Protein AF-A0A3A4JQB3-F1 (afdb_monomer_lite)

Sequence (247 aa):
MAIHGIVCAKDYMDEDVAYLLGMLYGNGELAEQGTTRRIVITLAIRQRNPIKDIADMDVAAMNERSLNVVRRRINELLDANVDVETESPTKARLTAVFTRKTMAWRNLLCLCSRGTSRGTFRLPKAFFAMDRIYHEEFVRGFADAAVTPNLGDRLPGGGPHRIAFPVVYRNKRFANQLHKLLVQLDVTDEDVGLLSGSGKVRGGTDREHRIRVYAERFVAIGFSFEHKQKMLEWMAQKNRELSADAT

Foldseek 3Di:
DQVVLQVLDPVLDDLLLLLLLLQQLQAWFFDDDPLKTKIKGKFFAAQADPDPVCGPDRSVVLVVVLVVVNQVSVCVSVVFHWDWADPDNGMIMTMTMDSHCDSSNVSSCSQQVNDGHNLRGDGDPSQVVDDLSSLLSSNQSNCRRHWAQDPVCADPPPHAGKTKRWGFPSPVVVLVVNQVSCVVLQQDPPVLRFPQPQDADPVHPTTTTIRIGTLLSCLVSAYSRPVRRVSSVVRNVVNVVVVVVVD

pLDDT: mean 84.28, std 14.94, range [38.66, 98.12]

Structure (mmCIF, N/CA/C/O backbone):
data_AF-A0A3A4JQB3-F1
#
_entry.id   AF-A0A3A4JQB3-F1
#
loop_
_atom_site.group_PDB
_atom_site.id
_atom_site.type_symbol
_atom_site.label_atom_id
_atom_site.label_alt_id
_atom_site.label_comp_id
_atom_site.label_asym_id
_atom_site.label_entity_id
_atom_site.label_seq_id
_atom_site.pdbx_PDB_ins_code
_atom_site.Cartn_x
_atom_site.Cartn_y
_atom_site.Cartn_z
_atom_site.occupancy
_atom_site.B_iso_or_equiv
_atom_site.auth_seq_id
_atom_site.auth_comp_id
_atom_site.auth_asym_id
_atom_site.auth_atom_id
_atom_site.pdbx_PDB_model_num
ATOM 1 N N . MET A 1 1 ? -12.081 -25.042 16.294 1.00 38.66 1 MET A N 1
ATOM 2 C CA . MET A 1 1 ? -12.183 -23.613 16.682 1.00 38.66 1 MET A CA 1
ATOM 3 C C . MET A 1 1 ? -11.754 -22.669 15.535 1.00 38.66 1 MET A C 1
ATOM 5 O O . MET A 1 1 ? -10.993 -21.740 15.755 1.00 38.66 1 MET A O 1
ATOM 9 N N . ALA A 1 2 ? -12.231 -22.899 14.299 1.00 40.09 2 ALA A N 1
ATOM 10 C CA . ALA A 1 2 ? -11.773 -22.200 13.078 1.00 40.09 2 ALA A CA 1
ATOM 11 C C . ALA A 1 2 ? -12.896 -21.469 12.308 1.00 40.09 2 ALA A C 1
ATOM 13 O O . ALA A 1 2 ? -12.640 -20.827 11.297 1.00 40.09 2 ALA A O 1
ATOM 14 N N . ILE A 1 3 ? -14.136 -21.549 12.798 1.00 40.59 3 ILE A N 1
ATOM 15 C CA . ILE A 1 3 ? -15.332 -21.112 12.063 1.00 40.59 3 ILE A CA 1
ATOM 16 C C . ILE A 1 3 ? -15.500 -19.580 12.128 1.00 40.59 3 ILE A C 1
ATOM 18 O O . ILE A 1 3 ? -15.909 -18.958 11.156 1.00 40.59 3 ILE A O 1
ATOM 22 N N . HIS A 1 4 ? -15.071 -18.938 13.222 1.00 43.06 4 HIS A N 1
ATOM 23 C CA . HIS A 1 4 ? -15.220 -17.485 13.411 1.00 43.06 4 HIS A CA 1
ATOM 24 C C . HIS A 1 4 ? -14.354 -16.619 12.476 1.00 43.06 4 HIS A C 1
ATOM 26 O O . HIS A 1 4 ? -14.699 -15.469 12.227 1.00 43.06 4 HIS A O 1
ATOM 32 N N . GLY A 1 5 ? -13.236 -17.142 11.958 1.00 46.16 5 GLY A N 1
ATOM 33 C CA . GLY A 1 5 ? -12.341 -16.379 11.075 1.00 46.16 5 GLY A CA 1
ATOM 34 C C . GLY A 1 5 ? -12.749 -16.388 9.599 1.00 46.16 5 GLY A C 1
ATOM 35 O O . GLY A 1 5 ? -12.267 -15.558 8.839 1.00 46.16 5 GLY A O 1
ATOM 36 N N . ILE A 1 6 ? -13.608 -17.328 9.193 1.00 49.25 6 ILE A N 1
ATOM 37 C CA . ILE A 1 6 ? -14.043 -17.493 7.798 1.00 49.25 6 ILE A CA 1
ATOM 38 C C . ILE A 1 6 ? -15.262 -16.605 7.515 1.00 49.25 6 ILE A C 1
ATOM 40 O O . ILE A 1 6 ? -15.281 -15.913 6.503 1.00 49.25 6 ILE A O 1
ATOM 44 N N . VAL A 1 7 ? -16.226 -16.559 8.443 1.00 48.09 7 VAL A N 1
ATOM 45 C CA . VAL A 1 7 ? -17.473 -15.786 8.281 1.00 48.09 7 VAL A CA 1
ATOM 46 C C . VAL A 1 7 ? -17.213 -14.274 8.306 1.00 48.09 7 VAL A C 1
ATOM 48 O O . VAL A 1 7 ? -17.738 -13.543 7.481 1.00 48.09 7 VAL A O 1
ATOM 51 N N . CYS A 1 8 ? -16.323 -13.793 9.182 1.00 53.22 8 CYS A N 1
ATOM 52 C CA . CYS A 1 8 ? -16.012 -12.360 9.278 1.00 53.22 8 CYS A CA 1
ATOM 53 C C . CYS A 1 8 ? -15.277 -11.812 8.044 1.00 53.22 8 CYS A C 1
ATOM 55 O O . CYS A 1 8 ? -15.359 -10.621 7.765 1.00 53.22 8 CYS A O 1
ATOM 57 N N . ALA A 1 9 ? -14.541 -12.664 7.327 1.00 58.44 9 ALA A N 1
ATOM 58 C CA . ALA A 1 9 ? -13.692 -12.216 6.238 1.00 58.44 9 ALA A CA 1
ATOM 59 C C . ALA A 1 9 ? -14.470 -12.064 4.925 1.00 58.44 9 ALA A C 1
ATOM 61 O O . ALA A 1 9 ? -14.216 -11.106 4.217 1.00 58.44 9 ALA A O 1
ATOM 62 N N . LYS A 1 10 ? -15.398 -12.972 4.591 1.00 62.81 10 LYS A N 1
ATOM 63 C CA . LYS A 1 10 ? -16.054 -12.963 3.271 1.00 62.81 10 LYS A CA 1
ATOM 64 C C . LYS A 1 10 ? -17.165 -11.913 3.151 1.00 62.81 10 LYS A C 1
ATOM 66 O O . LYS A 1 10 ? -17.226 -11.239 2.136 1.00 62.81 10 LYS A O 1
ATOM 71 N N . ASP A 1 11 ? -17.975 -11.730 4.194 1.00 69.50 11 ASP A N 1
ATOM 72 C CA . ASP A 1 11 ? -19.141 -10.828 4.144 1.00 69.50 11 ASP A CA 1
ATOM 73 C C . ASP A 1 11 ? -18.785 -9.349 4.378 1.00 69.50 11 ASP A C 1
ATOM 75 O O . ASP A 1 11 ? -19.586 -8.465 4.099 1.00 69.50 11 ASP A O 1
ATOM 79 N N . TYR A 1 12 ? -17.592 -9.073 4.916 1.00 79.81 12 TYR A N 1
ATOM 80 C CA . TYR A 1 12 ? -17.092 -7.715 5.164 1.00 79.81 12 TYR A CA 1
ATOM 81 C C . TYR A 1 12 ? -16.025 -7.284 4.145 1.00 79.81 12 TYR A C 1
ATOM 83 O O . TYR A 1 12 ? -15.471 -6.200 4.276 1.00 79.81 12 TYR A O 1
ATOM 91 N N . MET A 1 13 ? -15.660 -8.136 3.183 1.00 89.69 13 MET A N 1
ATOM 92 C CA . MET A 1 13 ? -14.640 -7.783 2.198 1.00 89.69 13 MET A CA 1
ATOM 93 C C . MET A 1 13 ? -15.282 -7.157 0.969 1.00 89.69 13 MET A C 1
ATOM 95 O O . MET A 1 13 ? -16.058 -7.798 0.267 1.00 89.69 13 MET A O 1
ATOM 99 N N . ASP A 1 14 ? -14.870 -5.934 0.683 1.00 92.69 14 ASP A N 1
ATOM 100 C CA . ASP A 1 14 ? -15.029 -5.280 -0.604 1.00 92.69 14 ASP A CA 1
ATOM 101 C C . ASP A 1 14 ? -13.668 -4.715 -1.057 1.00 92.69 14 ASP A C 1
ATOM 103 O O . ASP A 1 14 ? -12.636 -4.891 -0.394 1.00 92.69 14 ASP A O 1
ATOM 107 N N . GLU A 1 15 ? -13.654 -4.066 -2.215 1.00 94.88 15 GLU A N 1
ATOM 108 C CA . GLU A 1 15 ? -12.463 -3.444 -2.795 1.00 94.88 15 GLU A CA 1
ATOM 109 C C . GLU A 1 15 ? -11.842 -2.384 -1.869 1.00 94.88 15 GLU A C 1
ATOM 111 O O . GLU A 1 15 ? -10.618 -2.312 -1.729 1.00 94.88 15 GLU A O 1
ATOM 116 N N . ASP A 1 16 ? -12.667 -1.598 -1.177 1.00 94.69 16 ASP A N 1
ATOM 117 C CA . ASP A 1 16 ? -12.238 -0.501 -0.309 1.00 94.69 16 ASP A CA 1
ATOM 118 C C . ASP A 1 16 ? -11.657 -1.019 1.007 1.00 94.69 16 ASP A C 1
ATOM 120 O O . ASP A 1 16 ? -10.627 -0.522 1.478 1.00 94.69 16 ASP A O 1
ATOM 124 N N . VAL A 1 17 ? -12.257 -2.065 1.579 1.00 95.12 17 VAL A N 1
ATOM 125 C CA . VAL A 1 17 ? -11.736 -2.780 2.748 1.00 95.12 17 VAL A CA 1
ATOM 126 C C . VAL A 1 17 ? -10.406 -3.435 2.413 1.00 95.12 17 VAL A C 1
ATOM 128 O O . VAL A 1 17 ? -9.461 -3.319 3.200 1.00 95.12 17 VAL A O 1
ATOM 131 N N . ALA A 1 18 ? -10.300 -4.092 1.257 1.00 96.56 18 ALA A N 1
ATOM 132 C CA . ALA A 1 18 ? -9.056 -4.700 0.806 1.00 96.56 18 ALA A CA 1
ATOM 133 C C . ALA A 1 18 ? -7.951 -3.646 0.643 1.00 96.56 18 ALA A C 1
ATOM 135 O O . ALA A 1 18 ? -6.849 -3.822 1.172 1.00 9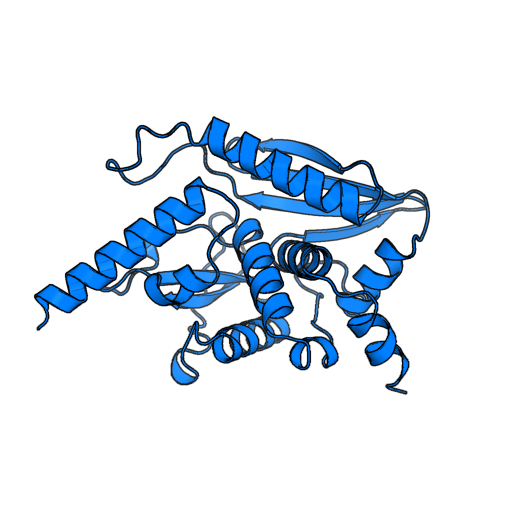6.56 18 ALA A O 1
ATOM 136 N N . TYR A 1 19 ? -8.265 -2.519 0.003 1.00 97.44 19 TYR A N 1
ATOM 137 C CA . TYR A 1 19 ? -7.348 -1.394 -0.163 1.00 97.44 19 TYR A CA 1
ATOM 138 C C . TYR A 1 19 ? -6.903 -0.789 1.177 1.00 97.44 19 TYR A C 1
ATOM 140 O O . TYR A 1 19 ? -5.703 -0.612 1.418 1.00 97.44 19 TYR A O 1
ATOM 148 N N . LEU A 1 20 ? -7.841 -0.534 2.099 1.00 96.12 20 LEU A N 1
ATOM 149 C CA . LEU A 1 20 ? -7.541 -0.052 3.451 1.00 96.12 20 LEU A CA 1
ATOM 150 C C . LEU A 1 20 ? -6.660 -1.038 4.224 1.00 96.12 20 LEU A C 1
ATOM 152 O O . LEU A 1 20 ? -5.703 -0.631 4.892 1.00 96.12 20 LEU A O 1
ATOM 156 N N . LEU A 1 21 ? -6.944 -2.336 4.115 1.00 96.38 21 LEU A N 1
ATOM 157 C CA . LEU A 1 21 ? -6.130 -3.381 4.721 1.00 96.38 21 LEU A CA 1
ATOM 158 C C . LEU A 1 21 ? -4.713 -3.371 4.131 1.00 96.38 21 LEU A C 1
ATOM 160 O O . LEU A 1 21 ? -3.740 -3.447 4.879 1.00 96.38 21 LEU A O 1
ATOM 164 N N . GLY A 1 22 ? -4.575 -3.184 2.820 1.00 97.25 22 GLY A N 1
ATOM 165 C CA . GLY A 1 22 ? -3.289 -2.980 2.158 1.00 97.25 22 GLY A CA 1
ATOM 166 C C . GLY A 1 22 ? -2.498 -1.827 2.775 1.00 97.25 22 GLY A C 1
ATOM 167 O O . GLY A 1 22 ? -1.359 -2.009 3.219 1.00 97.25 22 GLY A O 1
ATOM 168 N N . MET A 1 23 ? -3.127 -0.653 2.883 1.00 96.50 23 MET A N 1
ATOM 169 C CA . MET A 1 23 ? -2.502 0.538 3.468 1.00 96.50 23 MET A CA 1
ATOM 170 C C . MET A 1 23 ? -2.058 0.317 4.919 1.00 96.50 23 MET A C 1
ATOM 172 O O . MET A 1 23 ? -0.949 0.713 5.301 1.00 96.50 23 MET A O 1
ATOM 176 N N . LEU A 1 24 ? -2.887 -0.371 5.713 1.00 95.88 24 LEU A N 1
ATOM 177 C CA . LEU A 1 24 ? -2.558 -0.757 7.083 1.00 95.88 24 LEU A CA 1
ATOM 178 C C . LEU A 1 24 ? -1.291 -1.616 7.138 1.00 95.88 24 LEU A C 1
ATOM 180 O O . LEU A 1 24 ? -0.364 -1.320 7.894 1.00 95.88 24 LEU A O 1
ATOM 184 N N . TYR A 1 25 ? -1.212 -2.654 6.309 1.00 96.00 25 TYR A N 1
ATOM 185 C CA . TYR A 1 25 ? -0.046 -3.534 6.273 1.00 96.00 25 TYR A CA 1
ATOM 186 C C . TYR A 1 25 ? 1.215 -2.821 5.769 1.00 96.00 25 TYR A C 1
ATOM 188 O O . TYR A 1 25 ? 2.317 -3.158 6.209 1.00 96.00 25 TYR A O 1
ATOM 196 N N . GLY A 1 26 ? 1.059 -1.814 4.906 1.00 93.75 26 GLY A N 1
ATOM 197 C CA . GLY A 1 26 ? 2.155 -1.024 4.355 1.00 93.75 26 GLY A CA 1
ATOM 198 C C . GLY A 1 26 ? 2.806 -0.078 5.363 1.00 93.75 26 GLY A C 1
ATOM 199 O O . GLY A 1 26 ? 3.992 -0.219 5.680 1.00 93.75 26 GLY A O 1
ATOM 200 N N . ASN A 1 27 ? 2.042 0.883 5.892 1.00 93.31 27 ASN A N 1
ATOM 201 C CA . ASN A 1 27 ? 2.530 1.898 6.842 1.00 93.31 27 ASN A CA 1
ATOM 202 C C . ASN A 1 27 ? 1.510 2.254 7.947 1.00 93.31 27 ASN A C 1
ATOM 204 O O . ASN A 1 27 ? 1.543 3.361 8.482 1.00 93.31 27 ASN A O 1
ATOM 208 N N . GLY A 1 28 ? 0.617 1.330 8.312 1.00 94.12 28 GLY A N 1
ATOM 209 C CA . GLY A 1 28 ? -0.432 1.597 9.294 1.00 94.12 28 GLY A CA 1
ATOM 210 C C . GLY A 1 28 ? -0.209 1.083 10.717 1.00 94.12 28 GLY A C 1
ATOM 211 O O . GLY A 1 28 ? 0.622 0.211 10.995 1.00 94.12 28 GLY A O 1
ATOM 212 N N . GLU A 1 29 ? -1.021 1.626 11.617 1.00 95.56 29 GLU A N 1
ATOM 213 C CA . GLU A 1 29 ? -1.109 1.294 13.033 1.00 95.56 29 GLU A CA 1
ATOM 214 C C . GLU A 1 29 ? -2.570 1.367 13.508 1.00 95.56 29 GLU A C 1
ATOM 216 O O . GLU A 1 29 ? -3.333 2.254 13.123 1.00 95.56 29 GLU A O 1
ATOM 221 N N . LEU A 1 30 ? -2.948 0.420 14.364 1.00 94.69 30 LEU A N 1
ATOM 222 C CA . LEU A 1 30 ? -4.202 0.405 15.108 1.00 94.69 30 LEU A CA 1
ATOM 223 C C . LEU A 1 30 ? -3.875 0.717 16.572 1.00 94.69 30 LEU A C 1
ATOM 225 O O . LEU A 1 30 ? -3.446 -0.163 17.320 1.00 94.69 30 LEU A O 1
ATOM 229 N N . ALA A 1 31 ? -4.071 1.969 16.976 1.00 93.31 31 ALA A N 1
ATOM 230 C CA . ALA A 1 31 ? -3.772 2.436 18.323 1.00 93.31 31 ALA A CA 1
ATOM 231 C C . ALA A 1 31 ? -5.040 2.470 19.188 1.00 93.31 31 ALA A C 1
ATOM 233 O O . ALA A 1 31 ? -6.069 3.013 18.784 1.00 93.31 31 ALA A O 1
ATOM 234 N N . GLU A 1 32 ? -4.962 1.935 20.405 1.00 90.31 32 GLU A N 1
ATOM 235 C CA . GLU A 1 32 ? -6.024 2.023 21.413 1.00 90.31 32 GLU A CA 1
ATOM 236 C C . GLU A 1 32 ? -5.460 2.705 22.663 1.00 90.31 32 GLU A C 1
ATOM 238 O O . GLU A 1 32 ? -4.499 2.228 23.264 1.00 90.31 32 GLU A O 1
ATOM 243 N N . GLN A 1 33 ? -6.035 3.850 23.032 1.00 86.81 33 GLN A N 1
ATOM 244 C CA . GLN A 1 33 ? -5.651 4.637 24.203 1.00 86.81 33 GLN A CA 1
ATOM 245 C C . GLN A 1 33 ? -6.911 5.021 24.981 1.00 86.81 33 GLN A C 1
ATOM 247 O O . GLN A 1 33 ? -7.687 5.878 24.555 1.00 86.81 33 GLN A O 1
ATOM 252 N N . GLY A 1 34 ? -7.127 4.369 26.125 1.00 86.19 34 GLY A N 1
ATOM 253 C CA . GLY A 1 34 ? -8.334 4.556 26.929 1.00 86.19 34 GLY A CA 1
ATOM 254 C C . GLY A 1 34 ? -9.600 4.224 26.133 1.00 86.19 34 GLY A C 1
ATOM 255 O O . GLY A 1 34 ? -9.782 3.102 25.657 1.00 86.19 34 GLY A O 1
ATOM 256 N N . THR A 1 35 ? -10.490 5.202 25.982 1.00 85.56 35 THR A N 1
ATOM 257 C CA . THR A 1 35 ? -11.727 5.063 25.198 1.00 85.56 35 THR A CA 1
ATOM 258 C C . THR A 1 35 ? -11.544 5.377 23.714 1.00 85.56 35 THR A C 1
ATOM 260 O O . THR A 1 35 ? -12.418 5.021 22.921 1.00 85.56 35 THR A O 1
ATOM 263 N N . THR A 1 36 ? -10.412 5.964 23.324 1.00 89.06 36 THR A N 1
ATOM 264 C CA . THR A 1 36 ? -10.139 6.415 21.959 1.00 89.06 36 THR A CA 1
ATOM 265 C C . THR A 1 36 ? -9.385 5.353 21.173 1.00 89.06 36 THR A C 1
ATOM 267 O O . THR A 1 36 ? -8.390 4.788 21.633 1.00 89.06 36 THR A O 1
ATOM 270 N N . ARG A 1 37 ? -9.847 5.097 19.952 1.00 92.38 37 ARG A N 1
ATOM 271 C CA . ARG A 1 37 ? -9.214 4.188 18.993 1.00 92.38 37 ARG A CA 1
ATOM 272 C C . ARG A 1 37 ? -8.856 4.968 17.747 1.00 92.38 37 ARG A C 1
ATOM 274 O O . ARG A 1 37 ? -9.641 5.803 17.307 1.00 92.38 37 ARG A O 1
ATOM 281 N N . ARG A 1 38 ? -7.669 4.725 17.205 1.00 93.94 38 ARG A N 1
ATOM 282 C CA . ARG A 1 38 ? -7.168 5.430 16.027 1.00 93.94 38 ARG A CA 1
ATOM 283 C C . ARG A 1 38 ? -6.637 4.439 15.011 1.00 93.94 38 ARG A C 1
ATOM 285 O O . ARG A 1 38 ? -5.861 3.550 15.358 1.00 93.94 38 ARG A O 1
ATOM 292 N N . ILE A 1 39 ? -7.047 4.626 13.766 1.00 95.06 39 ILE A N 1
ATOM 293 C CA . ILE A 1 39 ? -6.364 4.060 12.610 1.00 95.06 39 ILE A CA 1
ATOM 294 C C . ILE A 1 39 ? -5.422 5.145 12.122 1.00 95.06 39 ILE A C 1
ATOM 296 O O . ILE A 1 39 ? -5.880 6.232 11.783 1.00 95.06 39 ILE A O 1
ATOM 300 N N . VAL A 1 40 ? -4.126 4.863 12.116 1.00 95.38 40 VAL A N 1
ATOM 301 C CA . VAL A 1 40 ? -3.099 5.799 11.656 1.00 95.38 40 VAL A CA 1
ATOM 302 C C . VAL A 1 40 ? -2.400 5.174 10.464 1.00 95.38 40 VAL A C 1
ATOM 304 O O . VAL A 1 40 ? -1.917 4.053 10.571 1.00 95.38 40 VAL A O 1
ATOM 307 N N . ILE A 1 41 ? -2.344 5.871 9.333 1.00 95.38 41 ILE A N 1
ATOM 308 C CA . ILE A 1 41 ? -1.646 5.425 8.122 1.00 95.38 41 ILE A CA 1
ATOM 309 C C . ILE A 1 41 ? -0.670 6.520 7.713 1.00 95.38 41 ILE A C 1
ATOM 311 O O . ILE A 1 41 ? -1.076 7.634 7.388 1.00 95.38 41 ILE A O 1
ATOM 315 N N . THR A 1 42 ? 0.622 6.205 7.706 1.00 93.19 42 THR A N 1
ATOM 316 C CA . THR A 1 42 ? 1.654 7.140 7.246 1.00 93.19 42 THR A CA 1
ATOM 317 C C . THR A 1 42 ? 1.977 6.880 5.779 1.00 93.19 42 THR A C 1
ATOM 319 O O . THR A 1 42 ? 2.425 5.803 5.409 1.00 93.19 42 THR A O 1
ATOM 322 N N . LEU A 1 43 ? 1.807 7.870 4.917 1.00 90.12 43 LEU A N 1
ATOM 323 C CA . LEU A 1 43 ? 2.131 7.766 3.501 1.00 90.12 43 LEU A CA 1
ATOM 324 C C . LEU A 1 43 ? 3.443 8.482 3.201 1.00 90.12 43 LEU A C 1
ATOM 326 O O . LEU A 1 43 ? 3.663 9.620 3.620 1.00 90.12 43 LEU A O 1
ATOM 330 N N . ALA A 1 44 ? 4.305 7.822 2.430 1.00 82.12 44 ALA A N 1
ATOM 331 C CA . ALA A 1 44 ? 5.459 8.472 1.828 1.00 82.12 44 ALA A CA 1
ATOM 332 C C . ALA A 1 44 ? 5.000 9.278 0.606 1.00 82.12 44 ALA A C 1
ATOM 334 O O . ALA A 1 44 ? 4.586 8.701 -0.404 1.00 82.12 44 ALA A O 1
ATOM 335 N N . ILE A 1 45 ? 5.102 10.601 0.705 1.00 79.81 45 ILE A N 1
ATOM 336 C CA . ILE A 1 45 ? 4.844 11.541 -0.389 1.00 79.81 45 ILE A CA 1
ATOM 337 C C . ILE A 1 45 ? 6.169 12.142 -0.860 1.00 79.81 45 ILE A C 1
ATOM 339 O O . ILE A 1 45 ? 7.154 12.187 -0.124 1.00 79.81 45 ILE A O 1
ATOM 343 N N . ARG A 1 46 ? 6.242 12.582 -2.112 1.00 71.75 46 ARG A N 1
ATOM 344 C CA . ARG A 1 46 ? 7.418 13.288 -2.641 1.00 71.75 46 ARG A CA 1
ATOM 345 C C . ARG A 1 46 ? 6.982 14.607 -3.240 1.00 71.75 46 ARG A C 1
ATOM 347 O O . ARG A 1 46 ? 6.020 14.629 -3.984 1.00 71.75 46 ARG A O 1
ATOM 354 N N . GLN A 1 47 ? 7.729 15.676 -2.985 1.00 62.41 47 GLN A N 1
ATOM 355 C CA . GLN A 1 47 ? 7.449 16.988 -3.587 1.00 62.41 47 GLN A CA 1
ATOM 356 C C . GLN A 1 47 ? 8.108 17.176 -4.958 1.00 62.41 47 GLN A C 1
ATOM 358 O O . GLN A 1 47 ? 7.869 18.179 -5.616 1.00 62.41 47 GLN A O 1
ATOM 363 N N . ARG A 1 48 ? 9.001 16.265 -5.373 1.00 61.56 48 ARG A N 1
ATOM 364 C CA . ARG A 1 48 ? 9.762 16.388 -6.624 1.00 61.56 48 ARG A CA 1
ATOM 365 C C . ARG A 1 48 ? 9.965 15.039 -7.293 1.00 61.56 48 ARG A C 1
ATOM 367 O O . ARG A 1 48 ? 10.211 14.035 -6.614 1.00 61.56 48 ARG A O 1
ATOM 374 N N . ASN A 1 49 ? 9.926 15.051 -8.622 1.00 67.31 49 ASN A N 1
ATOM 375 C CA . ASN A 1 49 ? 10.255 13.896 -9.440 1.00 67.31 49 ASN A CA 1
ATOM 376 C C . ASN A 1 49 ? 11.769 13.815 -9.696 1.00 67.31 49 ASN A C 1
ATOM 378 O O . ASN A 1 49 ? 12.398 14.825 -10.002 1.00 67.31 49 ASN A O 1
ATOM 382 N N . PRO A 1 50 ? 12.377 12.620 -9.576 1.00 66.25 50 PRO A N 1
ATOM 383 C CA . PRO A 1 50 ? 13.798 12.423 -9.859 1.00 66.25 50 PRO A CA 1
ATOM 384 C C . PRO A 1 50 ? 14.129 12.359 -11.358 1.00 66.25 50 PRO A C 1
ATOM 386 O O . PRO A 1 50 ? 15.304 12.351 -11.712 1.00 66.25 50 PRO A O 1
ATOM 389 N N . ILE A 1 51 ? 13.125 12.271 -12.232 1.00 70.00 51 ILE A N 1
ATOM 390 C CA . ILE A 1 51 ? 13.299 12.134 -13.681 1.00 70.00 51 ILE A CA 1
ATOM 391 C C . ILE A 1 51 ? 12.929 13.458 -14.346 1.00 70.00 51 ILE A C 1
ATOM 393 O O . ILE A 1 51 ? 11.855 13.993 -14.078 1.00 70.00 51 ILE A O 1
ATOM 397 N N . LYS A 1 52 ? 13.809 13.954 -15.222 1.00 65.69 52 LYS A N 1
ATOM 398 C CA . LYS A 1 52 ? 13.631 15.223 -15.945 1.00 65.69 52 LYS A CA 1
ATOM 399 C C . LYS A 1 52 ? 12.419 15.207 -16.880 1.00 65.69 52 LYS A C 1
ATOM 401 O O . LYS A 1 52 ? 11.656 16.159 -16.865 1.00 65.69 52 LYS A O 1
ATOM 406 N N . ASP A 1 53 ? 12.179 14.097 -17.573 1.00 63.81 53 ASP A N 1
ATOM 407 C CA . ASP A 1 53 ? 11.055 13.925 -18.513 1.00 63.81 53 ASP A CA 1
ATOM 408 C C . ASP A 1 53 ? 9.668 14.029 -17.851 1.00 63.81 53 ASP A C 1
ATOM 410 O O . ASP A 1 53 ? 8.656 14.197 -18.522 1.00 63.81 53 ASP A O 1
ATOM 414 N N . ILE A 1 54 ? 9.615 13.921 -16.521 1.00 65.81 54 ILE A N 1
ATOM 415 C CA . ILE A 1 54 ? 8.404 14.056 -15.705 1.00 65.81 54 ILE A CA 1
ATOM 416 C C . ILE A 1 54 ? 8.559 15.139 -14.620 1.00 65.81 54 ILE A C 1
ATOM 418 O O . ILE A 1 54 ? 7.778 15.179 -13.664 1.00 65.81 54 ILE A O 1
ATOM 422 N N . ALA A 1 55 ? 9.583 15.993 -14.728 1.00 60.03 55 ALA A N 1
ATOM 423 C CA . ALA A 1 55 ? 9.929 16.997 -13.721 1.00 60.03 55 ALA A CA 1
ATOM 424 C C . ALA A 1 55 ? 9.014 18.227 -13.744 1.00 60.03 55 ALA A C 1
ATOM 426 O O . ALA A 1 55 ? 8.851 18.850 -12.698 1.00 60.03 55 ALA A O 1
ATOM 427 N N . ASP A 1 56 ? 8.375 18.520 -14.879 1.00 60.50 56 ASP A N 1
ATOM 428 C CA . ASP A 1 56 ? 7.451 19.655 -15.033 1.00 60.50 56 ASP A CA 1
ATOM 429 C C . ASP A 1 56 ? 6.076 19.410 -14.387 1.00 60.50 56 ASP A C 1
ATOM 431 O O . ASP A 1 56 ? 5.190 20.262 -14.422 1.00 60.50 56 ASP A O 1
ATOM 435 N N . MET A 1 57 ? 5.870 18.236 -13.785 1.00 68.81 57 MET A N 1
ATOM 436 C CA . MET A 1 57 ? 4.638 17.933 -13.071 1.00 68.81 57 MET A CA 1
ATOM 437 C C . MET A 1 57 ? 4.650 18.529 -11.668 1.00 68.81 57 MET A C 1
ATOM 439 O O . MET A 1 57 ? 5.573 18.295 -10.886 1.00 68.81 57 MET A O 1
ATOM 443 N N . ASP A 1 58 ? 3.562 19.213 -11.320 1.00 79.19 58 ASP A N 1
ATOM 444 C CA . ASP A 1 58 ? 3.293 19.639 -9.951 1.00 79.19 58 ASP A CA 1
ATOM 445 C C . ASP A 1 58 ? 2.959 18.419 -9.076 1.00 79.19 58 ASP A C 1
ATOM 447 O O . ASP A 1 58 ? 1.804 18.030 -8.873 1.00 79.19 58 ASP A O 1
ATOM 451 N N . VAL A 1 59 ? 4.013 17.767 -8.581 1.00 80.19 59 VAL A N 1
ATOM 452 C CA . VAL A 1 59 ? 3.905 16.574 -7.735 1.00 80.19 59 VAL A CA 1
ATOM 453 C C . VAL A 1 59 ? 3.169 16.896 -6.430 1.00 80.19 59 VAL A C 1
ATOM 455 O O . VAL A 1 59 ? 2.487 16.025 -5.890 1.00 80.19 59 VAL A O 1
ATOM 458 N N . ALA A 1 60 ? 3.263 18.134 -5.933 1.00 80.25 60 ALA A N 1
ATOM 459 C CA . ALA A 1 60 ? 2.571 18.560 -4.723 1.00 80.25 60 ALA A CA 1
ATOM 460 C C . ALA A 1 60 ? 1.052 18.548 -4.938 1.00 80.25 60 ALA A C 1
ATOM 462 O O . ALA A 1 60 ? 0.342 17.863 -4.197 1.00 80.25 60 ALA A O 1
ATOM 463 N N . ALA A 1 61 ? 0.572 19.185 -6.010 1.00 83.06 61 ALA A N 1
ATOM 464 C CA . ALA A 1 61 ? -0.842 19.166 -6.377 1.00 83.06 61 ALA A CA 1
ATOM 465 C C . ALA A 1 61 ? -1.348 17.741 -6.677 1.00 83.06 61 ALA A C 1
ATOM 467 O O . ALA A 1 61 ? -2.441 17.356 -6.257 1.00 83.06 61 ALA A O 1
ATOM 468 N N . MET A 1 62 ? -0.550 16.905 -7.354 1.00 85.31 62 MET A N 1
ATOM 469 C CA . MET A 1 62 ? -0.907 15.498 -7.602 1.00 85.31 62 MET A CA 1
ATOM 470 C C . MET A 1 62 ? -1.046 14.691 -6.309 1.00 85.31 62 MET A C 1
ATOM 472 O O . MET A 1 62 ? -1.971 13.881 -6.183 1.00 85.31 62 MET A O 1
ATOM 476 N N . ASN A 1 63 ? -0.151 14.909 -5.343 1.00 85.62 63 ASN A N 1
ATOM 477 C CA . ASN A 1 63 ? -0.242 14.279 -4.029 1.00 85.62 63 ASN A CA 1
ATOM 478 C C . ASN A 1 63 ? -1.491 14.725 -3.288 1.00 85.62 63 ASN A C 1
ATOM 480 O O . ASN A 1 63 ? -2.190 13.874 -2.757 1.00 85.62 63 ASN A O 1
ATOM 484 N N . GLU A 1 64 ? -1.788 16.022 -3.270 1.00 86.62 64 GLU A N 1
ATOM 485 C CA . GLU A 1 64 ? -2.971 16.550 -2.594 1.00 86.62 64 GLU A CA 1
ATOM 486 C C . GLU A 1 64 ? -4.262 15.965 -3.182 1.00 86.62 64 GLU A C 1
ATOM 488 O O . GLU A 1 64 ? -5.113 15.467 -2.442 1.00 86.62 64 GLU A O 1
ATOM 493 N N . ARG A 1 65 ? -4.382 15.920 -4.516 1.00 88.69 65 ARG A N 1
ATOM 494 C CA . ARG A 1 65 ? -5.519 15.273 -5.191 1.00 88.69 65 ARG A CA 1
ATOM 495 C C . ARG A 1 65 ? -5.628 13.790 -4.828 1.00 88.69 65 ARG A C 1
ATOM 497 O O . ARG A 1 65 ? -6.708 13.339 -4.456 1.00 88.69 65 ARG A O 1
ATOM 504 N N . SER A 1 66 ? -4.517 13.052 -4.880 1.00 90.75 66 SER A N 1
ATOM 505 C CA . SER A 1 66 ? -4.490 11.617 -4.548 1.00 90.75 66 SER A CA 1
ATOM 506 C C . SER A 1 66 ? -4.852 11.367 -3.076 1.00 90.75 66 SER A C 1
ATOM 508 O O . SER A 1 66 ? -5.653 10.485 -2.773 1.00 90.75 66 SER A O 1
ATOM 510 N N . LEU A 1 67 ? -4.329 12.186 -2.157 1.00 90.50 67 LEU A N 1
ATOM 511 C CA . LEU A 1 67 ? -4.642 12.131 -0.727 1.00 90.50 67 LEU A CA 1
ATOM 512 C C . LEU A 1 67 ? -6.120 12.404 -0.465 1.00 90.50 67 LEU A C 1
ATOM 514 O O . LEU A 1 67 ? -6.725 11.704 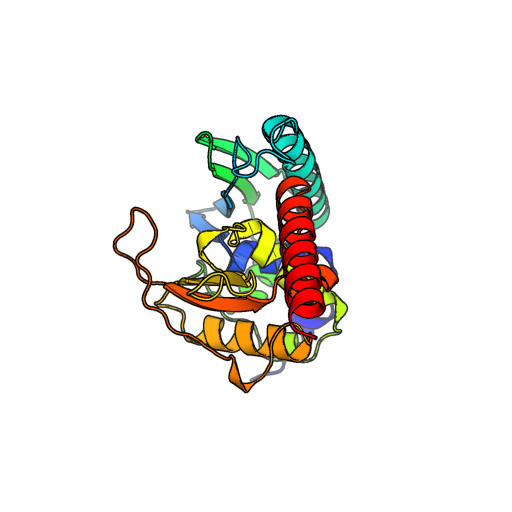0.340 1.00 90.50 67 LEU A O 1
ATOM 518 N N . ASN A 1 68 ? -6.717 13.375 -1.156 1.00 91.50 68 ASN A N 1
ATOM 519 C CA . ASN A 1 68 ? -8.139 13.676 -1.025 1.00 91.50 68 ASN A CA 1
ATOM 520 C C . ASN A 1 68 ? -9.028 12.521 -1.507 1.00 91.50 68 ASN A C 1
ATOM 522 O O . ASN A 1 68 ? -10.031 12.225 -0.856 1.00 91.50 68 ASN A O 1
ATOM 526 N N . VAL A 1 69 ? -8.648 11.841 -2.595 1.00 91.69 69 VAL A N 1
ATOM 527 C CA . VAL A 1 69 ? -9.353 10.642 -3.079 1.00 91.69 69 VAL A CA 1
ATOM 528 C C . VAL A 1 69 ? -9.269 9.512 -2.052 1.00 91.69 69 VAL A C 1
ATOM 530 O O . VAL A 1 69 ? -10.301 8.961 -1.676 1.00 91.69 69 VAL A O 1
ATOM 533 N N . VAL A 1 70 ? -8.071 9.217 -1.536 1.00 92.50 70 VAL A N 1
ATOM 534 C CA . VAL A 1 70 ? -7.876 8.189 -0.498 1.00 92.50 70 VAL A CA 1
ATOM 535 C C . VAL A 1 70 ? -8.631 8.545 0.781 1.00 92.50 70 VAL A C 1
ATOM 537 O O . VAL A 1 70 ? -9.314 7.695 1.347 1.00 92.50 70 VAL A O 1
ATOM 540 N N . ARG A 1 71 ? -8.571 9.807 1.222 1.00 92.75 71 ARG A N 1
ATOM 541 C CA . ARG A 1 71 ? -9.312 10.295 2.390 1.00 92.75 71 ARG A CA 1
ATOM 542 C C . ARG A 1 71 ? -10.808 10.056 2.226 1.00 92.75 71 ARG A C 1
ATOM 544 O O . ARG A 1 71 ? -11.424 9.553 3.157 1.00 92.75 71 ARG A O 1
ATOM 551 N N . ARG A 1 72 ? -11.381 10.402 1.068 1.00 91.44 72 ARG A N 1
ATOM 552 C CA . ARG A 1 72 ? -12.809 10.203 0.787 1.00 91.44 72 ARG A CA 1
ATOM 553 C C . ARG A 1 72 ? -13.178 8.720 0.825 1.00 91.44 72 ARG A C 1
ATOM 555 O O . ARG A 1 72 ? -14.084 8.368 1.566 1.00 91.44 72 ARG A O 1
ATOM 562 N N . ARG A 1 73 ? -12.407 7.869 0.139 1.00 92.38 73 ARG A N 1
ATOM 563 C CA . ARG A 1 73 ? -12.590 6.407 0.122 1.00 92.38 73 ARG A CA 1
ATOM 564 C C . ARG A 1 73 ? -12.608 5.813 1.538 1.00 92.38 73 ARG A C 1
ATOM 566 O O . ARG A 1 73 ? -13.493 5.047 1.888 1.00 92.38 73 ARG A O 1
ATOM 573 N N . ILE A 1 74 ? -11.653 6.207 2.386 1.00 91.69 74 ILE A N 1
ATOM 574 C CA . ILE A 1 74 ? -11.574 5.726 3.777 1.00 91.69 74 ILE A CA 1
ATOM 575 C C . ILE A 1 74 ? -12.708 6.300 4.640 1.00 91.69 74 ILE A C 1
ATOM 577 O O . ILE A 1 74 ? -13.227 5.596 5.503 1.00 91.69 74 ILE A O 1
ATOM 581 N N . ASN A 1 75 ? -13.075 7.568 4.442 1.00 90.75 75 ASN A N 1
ATOM 582 C CA . ASN A 1 75 ? -14.143 8.223 5.197 1.00 90.75 75 ASN A CA 1
ATOM 583 C C . ASN A 1 75 ? -15.496 7.551 4.919 1.00 90.75 75 ASN A C 1
ATOM 585 O O . ASN A 1 75 ? -16.163 7.141 5.864 1.00 90.75 75 ASN A O 1
ATOM 589 N N . GLU A 1 76 ? -15.828 7.342 3.642 1.00 89.56 76 GLU A N 1
ATOM 590 C CA . GLU A 1 76 ? -17.043 6.643 3.203 1.00 89.56 76 GLU A CA 1
ATOM 591 C C . GLU A 1 76 ? -17.098 5.211 3.752 1.00 89.56 76 GLU A C 1
ATOM 593 O O . GLU A 1 76 ? -18.128 4.789 4.271 1.00 89.56 76 GLU A O 1
ATOM 598 N N . LEU A 1 77 ? -15.972 4.488 3.729 1.00 90.69 77 LEU A N 1
ATOM 599 C CA . LEU A 1 77 ? -15.899 3.120 4.242 1.00 90.69 77 LEU A CA 1
ATOM 600 C C . LEU A 1 77 ? -16.082 3.023 5.767 1.00 90.69 77 LEU A C 1
ATOM 602 O O . LEU A 1 77 ? -16.669 2.068 6.278 1.00 90.69 77 LEU A O 1
ATOM 606 N N . LEU A 1 78 ? -15.498 3.958 6.519 1.00 88.56 78 LEU A N 1
ATOM 607 C CA . LEU A 1 78 ? -15.458 3.890 7.982 1.00 88.56 78 LEU A CA 1
ATOM 608 C C . LEU A 1 78 ? -16.604 4.644 8.661 1.00 88.56 78 LEU A C 1
ATOM 610 O O . LEU A 1 78 ? -16.747 4.499 9.879 1.00 88.56 78 LEU A O 1
ATOM 614 N N . ASP A 1 79 ? -17.362 5.439 7.899 1.00 85.50 79 ASP A N 1
ATOM 615 C CA . ASP A 1 79 ? -18.325 6.430 8.395 1.00 85.50 79 ASP A CA 1
ATOM 616 C C . ASP A 1 79 ? -17.713 7.262 9.539 1.00 85.50 79 ASP A C 1
ATOM 618 O O . ASP A 1 79 ? -18.244 7.392 10.645 1.00 85.50 79 ASP A O 1
ATOM 622 N N . ALA A 1 80 ? -16.480 7.722 9.309 1.00 83.81 80 ALA A N 1
ATOM 623 C CA . ALA A 1 80 ? -15.648 8.367 10.315 1.00 83.81 80 ALA A CA 1
ATOM 624 C C . ALA A 1 80 ? -14.889 9.547 9.717 1.00 83.81 80 ALA A C 1
ATOM 626 O O . ALA A 1 80 ? -14.415 9.493 8.582 1.00 83.81 80 ALA A O 1
ATOM 627 N N . ASN A 1 81 ? -14.691 10.596 10.521 1.00 85.12 81 ASN A N 1
ATOM 628 C CA . ASN A 1 81 ? -13.835 11.698 10.109 1.00 85.12 81 ASN A CA 1
ATOM 629 C C . ASN A 1 81 ? -12.381 11.214 9.986 1.00 85.12 81 ASN A C 1
ATOM 631 O O . ASN A 1 81 ? -11.813 10.668 10.938 1.00 85.12 81 ASN A O 1
ATOM 635 N N . VAL A 1 82 ? -11.806 11.417 8.801 1.00 90.81 82 VAL A N 1
ATOM 636 C CA . VAL A 1 82 ? -10.414 11.094 8.485 1.00 90.81 82 VAL A CA 1
ATOM 637 C C . VAL A 1 82 ? -9.653 12.400 8.333 1.00 90.81 82 VAL A C 1
ATOM 639 O O . VAL A 1 82 ? -9.816 13.114 7.340 1.00 90.81 82 VAL A O 1
ATOM 642 N N . ASP A 1 83 ? -8.797 12.686 9.303 1.00 92.12 83 ASP A N 1
ATOM 643 C CA . ASP A 1 83 ? -7.918 13.845 9.270 1.00 92.12 83 ASP A CA 1
ATOM 644 C C . ASP A 1 83 ? -6.660 13.527 8.459 1.00 92.12 83 ASP A C 1
ATOM 646 O O . ASP A 1 83 ? -6.137 12.408 8.506 1.00 92.12 83 ASP A O 1
ATOM 650 N N . VAL A 1 84 ? -6.177 14.512 7.699 1.00 90.81 84 VAL A N 1
ATOM 651 C CA . VAL A 1 84 ? -4.942 14.416 6.913 1.00 90.81 84 VAL A CA 1
ATOM 652 C C . VAL A 1 84 ? -3.976 15.480 7.406 1.00 90.81 84 VAL A C 1
ATOM 654 O O . VAL A 1 84 ? -4.246 16.672 7.294 1.00 90.81 84 VAL A O 1
ATOM 657 N N . GLU A 1 85 ? -2.837 15.042 7.927 1.00 88.94 85 GLU A N 1
ATOM 658 C CA . GLU A 1 85 ? -1.784 15.908 8.449 1.00 88.94 85 GLU A CA 1
ATOM 659 C C . GLU A 1 85 ? -0.503 15.722 7.637 1.00 88.94 85 GLU A C 1
ATOM 661 O O . GLU A 1 85 ? 0.026 14.614 7.512 1.00 88.94 85 GLU A O 1
ATOM 666 N N . THR A 1 86 ? 0.045 16.809 7.100 1.00 83.94 86 THR A N 1
ATOM 667 C CA . THR A 1 86 ? 1.359 16.781 6.448 1.00 83.94 86 THR A CA 1
ATOM 668 C C . THR A 1 86 ? 2.445 16.931 7.512 1.00 83.94 86 THR A C 1
ATOM 670 O O . THR A 1 86 ? 2.808 18.042 7.883 1.00 83.94 86 THR A O 1
ATOM 673 N N . GLU A 1 87 ? 2.974 15.810 8.013 1.00 79.19 87 GLU A N 1
ATOM 674 C CA . GLU A 1 87 ? 4.051 15.799 9.022 1.00 79.19 87 GLU A CA 1
ATOM 675 C C . GLU A 1 87 ? 5.350 16.440 8.521 1.00 79.19 87 GLU A C 1
ATOM 677 O O . GLU A 1 87 ? 6.141 16.983 9.288 1.00 79.19 87 GLU A O 1
ATOM 682 N N . SER A 1 88 ? 5.629 16.290 7.228 1.00 80.25 88 SER A N 1
ATOM 683 C CA . SER A 1 88 ? 6.838 16.805 6.591 1.00 80.25 88 SER A CA 1
ATOM 684 C C . SER A 1 88 ? 6.613 16.926 5.086 1.00 80.25 88 SER A C 1
ATOM 686 O O . SER A 1 88 ? 5.698 16.291 4.558 1.00 80.25 88 SER A O 1
ATOM 688 N N . PRO A 1 89 ? 7.510 17.592 4.338 1.00 77.00 89 PRO A N 1
ATOM 689 C CA . PRO A 1 89 ? 7.430 17.607 2.879 1.00 77.00 89 PRO A CA 1
ATOM 690 C C . PRO A 1 89 ? 7.391 16.203 2.252 1.00 77.00 89 PRO A C 1
ATOM 692 O O . PRO A 1 89 ? 6.928 16.044 1.130 1.00 77.00 89 PRO A O 1
ATOM 695 N N . THR A 1 90 ? 7.852 15.165 2.957 1.00 79.75 90 THR A N 1
ATOM 696 C CA . THR A 1 90 ? 7.933 13.795 2.423 1.00 79.75 90 THR A CA 1
ATOM 697 C C . THR A 1 90 ? 6.979 12.794 3.074 1.00 79.75 90 THR A C 1
ATOM 699 O O . THR A 1 90 ? 7.007 11.606 2.746 1.00 79.75 90 THR A O 1
ATOM 702 N N . LYS A 1 91 ? 6.139 13.241 4.014 1.00 87.00 91 LYS A N 1
ATOM 703 C CA . LYS A 1 91 ? 5.246 12.358 4.767 1.00 87.00 91 LYS A CA 1
ATOM 704 C C . LYS A 1 91 ? 3.913 13.030 5.048 1.00 87.00 91 LYS A C 1
ATOM 706 O O . LYS A 1 91 ? 3.887 14.136 5.580 1.00 87.00 91 LYS A O 1
ATOM 711 N N . ALA A 1 92 ? 2.840 12.310 4.753 1.00 90.19 92 ALA A N 1
ATOM 712 C CA . ALA A 1 92 ? 1.490 12.637 5.185 1.00 90.19 92 ALA A CA 1
ATOM 713 C C . ALA A 1 92 ? 0.971 11.536 6.113 1.00 90.19 92 ALA A C 1
ATOM 715 O O . ALA A 1 92 ? 1.347 10.372 5.973 1.00 90.19 92 ALA A O 1
ATOM 716 N N . ARG A 1 93 ? 0.100 11.893 7.049 1.00 93.44 93 ARG A N 1
ATOM 717 C CA . ARG A 1 93 ? -0.557 10.983 7.982 1.00 93.44 93 ARG A CA 1
ATOM 718 C C . ARG A 1 93 ? -2.058 11.090 7.796 1.00 93.44 93 ARG A C 1
ATOM 720 O O . ARG A 1 93 ? -2.599 12.185 7.880 1.00 93.44 93 ARG A O 1
ATOM 727 N N . LEU A 1 94 ? -2.715 9.958 7.572 1.00 94.00 94 LEU A N 1
ATOM 728 C CA . LEU A 1 94 ? -4.165 9.847 7.666 1.00 94.00 94 LEU A CA 1
ATOM 729 C C . LEU A 1 94 ? -4.528 9.258 9.021 1.00 94.00 94 LEU A C 1
ATOM 731 O O . LEU A 1 94 ? -3.981 8.221 9.405 1.00 94.00 94 LEU A O 1
ATOM 735 N N . THR A 1 95 ? -5.453 9.904 9.722 1.00 94.88 95 THR A N 1
ATOM 736 C CA . THR A 1 95 ? -5.921 9.460 11.034 1.00 94.88 95 THR A CA 1
ATOM 737 C C . THR A 1 95 ? -7.440 9.387 11.051 1.00 94.88 95 THR A C 1
ATOM 739 O O . THR A 1 95 ? -8.107 10.406 10.924 1.00 94.88 95 THR A O 1
ATOM 742 N N . ALA A 1 96 ? -7.989 8.189 11.252 1.00 93.94 96 ALA A N 1
ATOM 743 C CA . ALA A 1 96 ? -9.410 8.003 11.542 1.00 93.94 96 ALA A CA 1
ATOM 744 C C . ALA A 1 96 ? -9.592 7.736 13.039 1.00 93.94 96 ALA A C 1
ATOM 746 O O . ALA A 1 96 ? -8.910 6.870 13.603 1.00 93.94 96 ALA A O 1
ATOM 747 N N . VAL A 1 97 ? -10.501 8.464 13.689 1.00 92.25 97 VAL A N 1
ATOM 748 C CA . VAL A 1 97 ? -10.725 8.378 15.140 1.00 92.25 97 VAL A CA 1
ATOM 749 C C . VAL A 1 97 ? -12.086 7.765 15.445 1.00 92.25 97 VAL A C 1
ATOM 751 O O . VAL A 1 97 ? -13.114 8.202 14.942 1.00 92.25 97 VAL A O 1
ATOM 754 N N . PHE A 1 98 ? -12.096 6.789 16.351 1.00 89.62 98 PHE A N 1
ATOM 755 C CA . PHE A 1 98 ? -13.301 6.141 16.851 1.00 89.62 98 PHE A CA 1
ATOM 756 C C . PHE A 1 98 ? -13.411 6.316 18.364 1.00 89.62 98 PHE A C 1
ATOM 758 O O . PHE A 1 98 ? -12.486 6.008 19.121 1.00 89.62 98 PHE A O 1
ATOM 765 N N . THR A 1 99 ? -14.587 6.738 18.824 1.00 86.06 99 THR A N 1
ATOM 766 C CA . THR A 1 99 ? -14.913 6.872 20.256 1.00 86.06 99 THR A CA 1
ATOM 767 C C . THR A 1 99 ? -15.482 5.582 20.859 1.00 86.06 99 THR A C 1
ATOM 769 O O . THR A 1 99 ? -15.639 5.466 22.073 1.00 86.06 99 THR A O 1
ATOM 772 N N . ARG A 1 100 ? -15.795 4.583 20.021 1.00 85.69 100 ARG A N 1
ATOM 773 C CA . ARG A 1 100 ? -16.393 3.292 20.406 1.00 85.69 100 ARG A CA 1
ATOM 774 C C . ARG A 1 100 ? -15.767 2.143 19.612 1.00 85.69 100 ARG A C 1
ATOM 776 O O . ARG A 1 100 ? -15.092 2.362 18.611 1.00 85.69 100 ARG A O 1
ATOM 783 N N . LYS A 1 101 ? -15.995 0.899 20.048 1.00 84.25 101 LYS A N 1
ATOM 784 C CA . LYS A 1 101 ? -15.613 -0.313 19.297 1.00 84.25 101 LYS A CA 1
ATOM 785 C C . LYS A 1 101 ? -16.634 -0.580 18.187 1.00 84.25 101 LYS A C 1
ATOM 787 O O . LYS A 1 101 ? -17.498 -1.441 18.345 1.00 84.25 101 LYS A O 1
ATOM 792 N N . THR A 1 102 ? -16.549 0.189 17.105 1.00 88.50 102 THR A N 1
ATOM 793 C CA . THR A 1 102 ? -17.403 0.026 15.919 1.00 88.50 102 THR A CA 1
ATOM 794 C C . THR A 1 102 ? -17.198 -1.346 15.269 1.00 88.50 102 THR A C 1
ATOM 796 O O . THR A 1 102 ? -16.198 -2.029 15.525 1.00 88.50 102 THR A O 1
ATOM 799 N N . MET A 1 103 ? -18.144 -1.765 14.422 1.00 87.81 103 MET A N 1
ATOM 800 C CA . MET A 1 103 ? -17.989 -2.988 13.625 1.00 87.81 103 MET A CA 1
ATOM 801 C C . MET A 1 103 ? -16.742 -2.915 12.744 1.00 87.81 103 MET A C 1
ATOM 803 O O . MET A 1 103 ? -15.948 -3.853 12.760 1.00 87.81 103 MET A O 1
ATOM 807 N N . ALA A 1 104 ? -16.497 -1.765 12.107 1.00 88.62 104 ALA A N 1
ATOM 808 C CA . ALA A 1 104 ? -15.292 -1.532 11.319 1.00 88.62 104 ALA A CA 1
ATOM 809 C C . ALA A 1 104 ? -14.007 -1.781 12.122 1.00 88.62 104 ALA A C 1
ATOM 811 O O . ALA A 1 104 ? -13.158 -2.569 11.709 1.00 88.62 104 ALA A O 1
ATOM 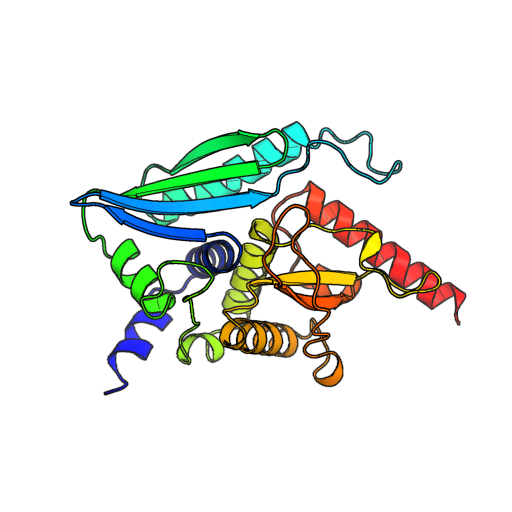812 N N . TRP A 1 105 ? -13.895 -1.214 13.329 1.00 90.38 105 TRP A N 1
ATOM 813 C CA . TRP A 1 105 ? -12.739 -1.441 14.203 1.00 90.38 105 TRP A CA 1
ATOM 814 C C . TRP A 1 105 ? -12.538 -2.925 14.549 1.00 90.38 105 TRP A C 1
ATOM 816 O O . TRP A 1 105 ? -11.425 -3.451 14.489 1.00 90.38 105 TRP A O 1
ATOM 826 N N . ARG A 1 106 ? -13.619 -3.623 14.920 1.00 89.56 106 ARG A N 1
ATOM 827 C CA . ARG A 1 106 ? -13.568 -5.043 15.308 1.00 89.56 106 ARG A CA 1
ATOM 828 C C . ARG A 1 106 ? -13.186 -5.938 14.128 1.00 89.56 106 ARG A C 1
ATOM 830 O O . ARG A 1 106 ? -12.387 -6.859 14.314 1.00 89.56 106 ARG A O 1
ATOM 837 N N . ASN A 1 107 ? -13.722 -5.652 12.946 1.00 90.19 107 ASN A N 1
ATOM 838 C CA . ASN A 1 107 ? -13.456 -6.404 11.726 1.00 90.19 107 ASN A CA 1
ATOM 839 C C . ASN A 1 107 ? -12.023 -6.175 11.243 1.00 90.19 107 ASN A C 1
ATOM 841 O O . ASN A 1 107 ? -11.320 -7.147 10.981 1.00 90.19 107 ASN A O 1
ATOM 845 N N . LEU A 1 108 ? -11.528 -4.932 11.254 1.00 91.69 108 LEU A N 1
ATOM 846 C CA . LEU A 1 108 ? -10.126 -4.631 10.944 1.00 91.69 108 LEU A CA 1
ATOM 847 C C . LEU A 1 108 ? -9.164 -5.336 11.906 1.00 91.69 108 LEU A C 1
ATOM 849 O O . LEU A 1 108 ? -8.208 -5.969 11.465 1.00 91.69 108 LEU A O 1
ATOM 853 N N . LEU A 1 109 ? -9.441 -5.326 13.216 1.00 91.12 109 LEU A N 1
ATOM 854 C CA . LEU A 1 109 ? -8.655 -6.111 14.173 1.00 91.12 109 LEU A CA 1
ATOM 855 C C . LEU A 1 109 ? -8.692 -7.611 13.856 1.00 91.12 109 LEU A C 1
ATOM 857 O O . LEU A 1 109 ? -7.677 -8.288 14.013 1.00 91.12 109 LEU A O 1
ATOM 861 N N . CYS A 1 110 ? -9.829 -8.151 13.415 1.00 90.31 110 CYS A N 1
ATOM 862 C CA . CYS A 1 110 ? -9.932 -9.552 13.010 1.00 90.31 110 CYS A CA 1
ATOM 863 C C . CYS A 1 110 ? -9.084 -9.848 11.759 1.00 90.31 110 CYS A C 1
ATOM 865 O O . CYS A 1 110 ? -8.274 -10.777 11.780 1.00 90.31 110 CYS A O 1
ATOM 867 N N . LEU A 1 111 ? -9.194 -9.013 10.720 1.00 91.50 111 LEU A N 1
ATOM 868 C CA . LEU A 1 111 ? -8.433 -9.095 9.464 1.00 91.50 111 LEU A CA 1
ATOM 869 C C . LEU A 1 111 ? -6.923 -8.868 9.660 1.00 91.50 111 LEU A C 1
ATOM 871 O O . LEU A 1 111 ? -6.100 -9.359 8.888 1.00 91.50 111 LEU A O 1
ATOM 875 N N . CYS A 1 112 ? -6.534 -8.186 10.734 1.00 92.06 112 CYS A N 1
ATOM 876 C CA . CYS A 1 112 ? -5.146 -8.021 11.158 1.00 92.06 112 CYS A CA 1
ATOM 877 C C . CYS A 1 112 ? -4.653 -9.134 12.100 1.00 92.06 112 CYS A C 1
ATOM 879 O O . CYS A 1 112 ? -3.552 -9.029 12.648 1.00 92.06 112 CYS A O 1
ATOM 881 N N . SER A 1 113 ? -5.438 -10.197 12.324 1.00 90.75 113 SER A N 1
ATOM 882 C CA . SER A 1 113 ? -5.160 -11.258 13.309 1.00 90.75 113 SER A CA 1
ATOM 883 C C . SER A 1 113 ? -4.855 -10.715 14.714 1.00 90.75 113 SER A C 1
ATOM 885 O O . SER A 1 113 ? -3.993 -11.237 15.422 1.00 90.75 113 SER A O 1
ATOM 887 N N . ARG A 1 114 ? -5.553 -9.645 15.110 1.00 90.38 114 ARG A N 1
ATOM 888 C CA . ARG A 1 114 ? -5.359 -8.855 16.340 1.00 90.38 114 ARG A CA 1
ATOM 889 C C . ARG A 1 114 ? -3.992 -8.178 16.470 1.00 90.38 114 ARG A C 1
ATOM 891 O O . ARG A 1 114 ? -3.659 -7.691 17.548 1.00 90.38 114 ARG A O 1
ATOM 898 N N . GLY A 1 115 ? -3.202 -8.127 15.399 1.00 91.00 115 GLY A N 1
ATOM 899 C CA . GLY A 1 115 ? -2.039 -7.253 15.341 1.00 91.00 115 GLY A CA 1
ATOM 900 C C . GLY A 1 115 ? -2.470 -5.787 15.393 1.00 91.00 115 GLY A C 1
ATOM 901 O O . GLY A 1 115 ? -3.569 -5.444 14.960 1.00 91.00 115 GLY A O 1
ATOM 902 N N . THR A 1 116 ? -1.597 -4.934 15.919 1.00 93.00 116 THR A N 1
ATOM 903 C CA . THR A 1 116 ? -1.818 -3.484 16.059 1.00 93.00 116 THR A CA 1
ATOM 904 C C . THR A 1 116 ? -0.818 -2.652 15.266 1.00 93.00 116 THR A C 1
ATOM 906 O O . THR A 1 116 ? -1.002 -1.456 15.100 1.00 93.00 116 THR A O 1
ATOM 909 N N . SER A 1 117 ? 0.241 -3.267 14.745 1.00 93.00 117 SER A N 1
ATOM 910 C CA . SER A 1 117 ? 1.223 -2.592 13.903 1.00 93.00 117 SER A CA 1
ATOM 911 C C . SER A 1 117 ? 1.768 -3.554 12.858 1.00 93.00 117 SER A C 1
ATOM 913 O O . SER A 1 117 ? 1.654 -4.775 12.972 1.00 93.00 117 SER A O 1
ATOM 915 N N . ARG A 1 118 ? 2.470 -3.013 11.868 1.00 89.88 118 ARG A N 1
ATOM 916 C CA . ARG A 1 118 ? 3.089 -3.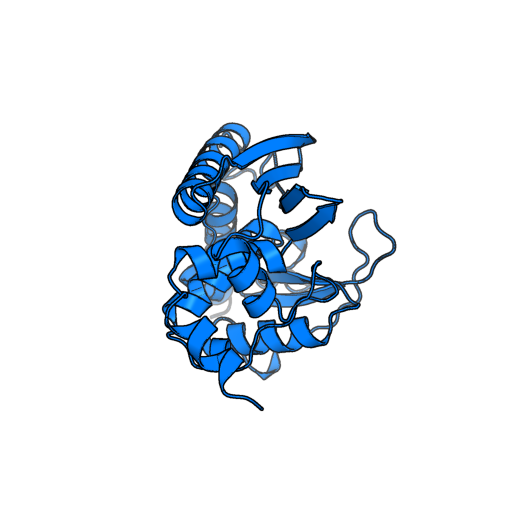772 10.766 1.00 89.88 118 ARG A CA 1
ATOM 917 C C . ARG A 1 118 ? 4.016 -4.897 11.190 1.00 89.88 118 ARG A C 1
ATOM 919 O O . ARG A 1 118 ? 4.237 -5.839 10.437 1.00 89.88 118 ARG A O 1
ATOM 926 N N . GLY A 1 119 ? 4.568 -4.816 12.398 1.00 89.50 119 GLY A N 1
ATOM 927 C CA . GLY A 1 119 ? 5.374 -5.892 12.966 1.00 89.50 119 GLY A CA 1
ATOM 928 C C . GLY A 1 119 ? 4.582 -7.131 13.359 1.00 89.50 119 GLY A C 1
ATOM 929 O O . GLY A 1 119 ? 5.155 -8.214 13.437 1.00 89.50 119 GLY A O 1
ATOM 930 N N . THR A 1 120 ? 3.293 -6.961 13.643 1.00 92.81 120 THR A N 1
ATOM 931 C CA . THR A 1 120 ? 2.428 -7.976 14.247 1.00 92.81 120 THR A CA 1
ATOM 932 C C . THR A 1 120 ? 1.249 -8.369 13.363 1.00 92.81 120 THR A C 1
ATOM 934 O O . THR A 1 120 ? 0.672 -9.431 13.593 1.00 92.81 120 THR A O 1
ATOM 937 N N . PHE A 1 121 ? 0.921 -7.579 12.335 1.00 94.88 121 PHE A N 1
ATOM 938 C CA . PHE A 1 121 ? -0.127 -7.900 11.367 1.00 94.88 121 PHE A CA 1
ATOM 939 C C . PHE A 1 121 ? 0.131 -9.215 10.624 1.00 94.88 121 PHE A C 1
ATOM 941 O O . PHE A 1 121 ? 1.265 -9.540 10.257 1.00 94.88 121 PHE A O 1
ATOM 948 N N . ARG A 1 122 ? -0.936 -9.991 10.408 1.00 92.88 122 ARG A N 1
ATOM 949 C CA . ARG A 1 122 ? -0.906 -11.275 9.695 1.00 92.88 122 ARG A CA 1
ATOM 950 C C . ARG A 1 122 ? -2.216 -11.480 8.960 1.00 92.88 122 ARG A C 1
ATOM 952 O O . ARG A 1 122 ? -3.274 -11.458 9.595 1.00 92.88 122 ARG A O 1
ATOM 959 N N . LEU A 1 123 ? -2.130 -11.770 7.664 1.00 92.62 123 LEU A N 1
ATOM 960 C CA . LEU A 1 123 ? -3.326 -12.023 6.869 1.00 92.62 123 LEU A CA 1
ATOM 961 C C . LEU A 1 123 ? -3.978 -13.341 7.311 1.00 92.62 123 LEU A C 1
ATOM 963 O O . LEU A 1 123 ? -3.262 -14.343 7.480 1.00 92.62 123 LEU A O 1
ATOM 967 N N . PRO A 1 124 ? -5.307 -13.380 7.507 1.00 91.12 124 PRO A N 1
ATOM 968 C CA . PRO A 1 124 ? -6.012 -14.616 7.802 1.00 91.12 124 PRO A CA 1
ATOM 969 C C . PRO A 1 124 ? -5.948 -15.549 6.590 1.00 91.12 124 PRO A C 1
ATOM 971 O O . PRO A 1 124 ? -5.927 -15.107 5.446 1.00 91.12 124 PRO A O 1
ATOM 974 N N . LYS A 1 125 ? -5.949 -16.867 6.824 1.00 89.38 125 LYS A N 1
ATOM 975 C CA . LYS A 1 125 ? -5.892 -17.857 5.729 1.00 89.38 125 LYS A CA 1
ATOM 976 C C . LYS A 1 125 ? -7.040 -17.692 4.728 1.00 89.38 125 LYS A C 1
ATOM 978 O O . LYS A 1 125 ? -6.820 -17.896 3.543 1.00 89.38 125 LYS A O 1
ATOM 983 N N . ALA A 1 126 ? -8.221 -17.300 5.215 1.00 87.94 126 ALA A N 1
ATOM 984 C CA . ALA A 1 126 ? -9.401 -17.056 4.391 1.00 87.94 126 ALA A CA 1
ATOM 985 C C . ALA A 1 126 ? -9.164 -15.979 3.322 1.00 87.94 126 ALA A C 1
ATOM 987 O O . ALA A 1 126 ? -9.724 -16.094 2.242 1.00 87.94 126 ALA A O 1
ATOM 988 N N . PHE A 1 127 ? -8.287 -15.000 3.584 1.00 91.00 127 PHE A N 1
ATOM 989 C CA . PHE A 1 127 ? -7.967 -13.941 2.627 1.00 91.00 127 PHE A CA 1
ATOM 990 C C . PHE A 1 127 ? -7.421 -14.504 1.309 1.00 91.00 127 PHE A C 1
ATOM 992 O O . PHE A 1 127 ? -7.840 -14.090 0.242 1.00 91.00 127 PHE A O 1
ATOM 999 N N . PHE A 1 128 ? -6.563 -15.527 1.365 1.00 91.62 128 PHE A N 1
ATOM 1000 C CA . PHE A 1 128 ? -5.947 -16.139 0.176 1.00 91.62 128 PHE A CA 1
ATOM 1001 C C . PHE A 1 128 ? -6.910 -16.966 -0.685 1.00 91.62 128 PHE A C 1
ATOM 1003 O O . PHE A 1 128 ? -6.518 -17.405 -1.761 1.00 91.62 128 PHE A O 1
ATOM 1010 N N . ALA A 1 129 ? -8.119 -17.231 -0.187 1.00 91.00 129 ALA A N 1
ATOM 1011 C CA . ALA A 1 129 ? -9.176 -17.936 -0.908 1.00 91.00 129 ALA A CA 1
ATOM 1012 C C . ALA A 1 129 ? -10.257 -16.980 -1.444 1.00 91.00 129 ALA A C 1
ATOM 1014 O O . ALA A 1 129 ? -11.272 -17.443 -1.954 1.00 91.00 129 ALA A O 1
ATOM 1015 N N . MET A 1 130 ? -10.072 -15.669 -1.265 1.00 91.62 130 MET A N 1
ATOM 1016 C CA . MET A 1 130 ? -10.953 -14.641 -1.816 1.00 91.62 130 MET A CA 1
ATOM 1017 C C . MET A 1 130 ? -10.651 -14.379 -3.291 1.00 91.62 130 MET A C 1
ATOM 1019 O O . MET A 1 130 ? -9.614 -14.806 -3.804 1.00 91.62 130 MET A O 1
ATOM 1023 N N . ASP A 1 131 ? -11.553 -13.650 -3.942 1.00 94.06 131 ASP A N 1
ATOM 1024 C CA . ASP A 1 131 ? -11.436 -13.299 -5.351 1.00 94.06 131 ASP A CA 1
ATOM 1025 C C . ASP A 1 131 ? -10.221 -12.409 -5.622 1.00 94.06 131 ASP A C 1
ATOM 1027 O O . ASP A 1 131 ? -9.810 -11.588 -4.794 1.00 94.06 131 ASP A O 1
ATOM 1031 N N . ARG A 1 132 ? -9.669 -12.567 -6.829 1.00 95.56 132 ARG A N 1
ATOM 1032 C CA . ARG A 1 132 ? -8.447 -11.896 -7.285 1.00 95.56 132 ARG A CA 1
ATOM 1033 C C . ARG A 1 132 ? -8.503 -10.375 -7.108 1.00 95.56 132 ARG A C 1
ATOM 1035 O O . ARG A 1 132 ? -7.508 -9.782 -6.700 1.00 95.56 132 ARG A O 1
ATOM 1042 N N . ILE A 1 133 ? -9.666 -9.766 -7.340 1.00 96.31 133 ILE A N 1
ATOM 1043 C CA . ILE A 1 133 ? -9.874 -8.317 -7.221 1.00 96.31 133 ILE A CA 1
ATOM 1044 C C . ILE A 1 133 ? -9.489 -7.777 -5.833 1.00 96.31 133 ILE A C 1
ATOM 1046 O O . ILE A 1 133 ? -8.818 -6.754 -5.722 1.00 96.31 133 ILE A O 1
ATOM 1050 N N . TYR A 1 134 ? -9.796 -8.513 -4.761 1.00 96.69 134 TYR A N 1
ATOM 1051 C CA . TYR A 1 134 ? -9.442 -8.106 -3.399 1.00 96.69 134 TYR A CA 1
ATOM 1052 C C . TYR A 1 134 ? -7.939 -8.221 -3.136 1.00 96.69 134 TYR A C 1
ATOM 1054 O O . TYR A 1 134 ? -7.372 -7.460 -2.353 1.00 96.69 134 TYR A O 1
ATOM 1062 N N . HIS A 1 135 ? -7.257 -9.167 -3.783 1.00 97.25 135 HIS A N 1
ATOM 1063 C CA . HIS A 1 135 ? -5.800 -9.263 -3.696 1.00 97.25 135 HIS A CA 1
ATOM 1064 C C . HIS A 1 135 ? -5.133 -8.104 -4.437 1.00 97.25 135 HIS A C 1
ATOM 1066 O O . HIS A 1 135 ? -4.172 -7.540 -3.917 1.00 97.25 135 HIS A O 1
ATOM 1072 N N . GLU A 1 136 ? -5.661 -7.716 -5.598 1.00 97.88 136 GLU A N 1
ATOM 1073 C CA . GLU A 1 136 ? -5.176 -6.570 -6.374 1.00 97.88 136 GLU A CA 1
ATOM 1074 C C . GLU A 1 136 ? -5.333 -5.260 -5.594 1.00 97.88 136 GLU A C 1
ATOM 1076 O O . GLU A 1 136 ? -4.351 -4.536 -5.422 1.00 97.88 136 GLU A O 1
ATOM 1081 N N . GLU A 1 137 ? -6.514 -4.994 -5.025 1.00 97.88 137 GLU A N 1
ATOM 1082 C CA . GLU A 1 137 ? -6.756 -3.810 -4.186 1.00 97.88 137 GLU A CA 1
ATOM 1083 C C . GLU A 1 137 ? -5.875 -3.793 -2.934 1.00 97.88 137 GLU A C 1
ATOM 1085 O O . GLU A 1 137 ? -5.293 -2.761 -2.591 1.00 97.88 137 GLU A O 1
ATOM 1090 N N . PHE A 1 138 ? -5.702 -4.941 -2.272 1.00 98.12 138 PHE A N 1
ATOM 1091 C CA . PHE A 1 138 ? -4.801 -5.048 -1.127 1.00 98.12 138 PHE A CA 1
ATOM 1092 C C . PHE A 1 138 ? -3.353 -4.724 -1.501 1.00 98.12 138 PHE A C 1
ATOM 1094 O O . PHE A 1 138 ? -2.684 -3.958 -0.801 1.00 98.12 138 PHE A O 1
ATOM 1101 N N . VAL A 1 139 ? -2.849 -5.280 -2.606 1.00 97.94 139 VAL A N 1
ATOM 1102 C CA . VAL A 1 139 ? -1.485 -5.000 -3.065 1.00 97.94 139 VAL A CA 1
ATOM 1103 C C . VAL A 1 139 ? -1.345 -3.535 -3.487 1.00 97.94 139 VAL A C 1
ATOM 1105 O O . VAL A 1 139 ? -0.331 -2.920 -3.150 1.00 97.94 139 VAL A O 1
ATOM 1108 N N . ARG A 1 140 ? -2.360 -2.944 -4.133 1.00 97.75 140 ARG A N 1
ATOM 1109 C CA . ARG A 1 140 ? -2.381 -1.517 -4.491 1.00 97.75 140 ARG A CA 1
ATOM 1110 C C . ARG A 1 140 ? -2.325 -0.621 -3.257 1.00 97.75 140 ARG A C 1
ATOM 1112 O O . ARG A 1 140 ? -1.466 0.255 -3.182 1.00 97.75 140 ARG A O 1
ATOM 1119 N N . GLY A 1 141 ? -3.156 -0.883 -2.249 1.00 97.12 141 GLY A N 1
ATOM 1120 C CA . GLY A 1 141 ? -3.151 -0.134 -0.988 1.00 97.12 141 GLY A CA 1
ATOM 1121 C C . GLY A 1 141 ? -1.832 -0.268 -0.232 1.00 97.12 141 GLY A C 1
ATOM 1122 O O . GLY A 1 141 ? -1.288 0.716 0.278 1.00 97.12 141 GLY A O 1
ATOM 1123 N N . PHE A 1 142 ? -1.254 -1.472 -0.215 1.00 97.31 142 PHE A N 1
ATOM 1124 C CA . PHE A 1 142 ? 0.074 -1.697 0.352 1.00 97.31 142 PHE A CA 1
ATOM 1125 C C . PHE A 1 142 ? 1.146 -0.889 -0.385 1.00 97.31 142 PHE A C 1
ATOM 1127 O O . PHE A 1 142 ? 1.989 -0.247 0.251 1.00 97.31 142 PHE A O 1
ATOM 1134 N N . ALA A 1 143 ? 1.113 -0.902 -1.719 1.00 96.06 143 ALA A N 1
ATOM 1135 C CA . ALA A 1 143 ? 2.058 -0.180 -2.555 1.00 96.06 143 ALA A CA 1
ATOM 1136 C C . ALA A 1 143 ? 1.937 1.341 -2.367 1.00 96.06 143 ALA A C 1
ATOM 1138 O O . ALA A 1 143 ? 2.944 2.024 -2.171 1.00 96.06 143 ALA A O 1
ATOM 1139 N N . ASP A 1 144 ? 0.719 1.875 -2.329 1.00 95.00 144 ASP A N 1
ATOM 1140 C CA . ASP A 1 144 ? 0.478 3.297 -2.095 1.00 95.00 144 ASP A CA 1
ATOM 1141 C C . ASP A 1 144 ? 1.016 3.757 -0.737 1.00 95.00 144 ASP A C 1
ATOM 1143 O O . ASP A 1 144 ? 1.616 4.834 -0.647 1.00 95.00 144 ASP A O 1
ATOM 1147 N N . ALA A 1 145 ? 0.895 2.921 0.297 1.00 93.94 145 ALA A N 1
ATOM 1148 C CA . ALA A 1 145 ? 1.392 3.241 1.627 1.00 93.94 145 ALA A CA 1
ATOM 1149 C C . ALA A 1 145 ? 2.907 3.080 1.780 1.00 93.94 145 ALA A C 1
ATOM 1151 O O . ALA A 1 145 ? 3.569 3.995 2.277 1.00 93.94 145 ALA A O 1
ATOM 1152 N N . ALA A 1 146 ? 3.467 1.937 1.379 1.00 92.25 146 ALA A N 1
ATOM 1153 C CA . ALA A 1 146 ? 4.841 1.548 1.712 1.00 92.25 146 ALA A CA 1
ATOM 1154 C C . ALA A 1 146 ? 5.840 1.675 0.563 1.00 92.25 146 ALA A C 1
ATOM 1156 O O . ALA A 1 146 ? 7.039 1.839 0.799 1.00 92.25 146 ALA A O 1
ATOM 1157 N N . VAL A 1 147 ? 5.378 1.581 -0.681 1.00 92.06 147 VAL A N 1
ATOM 1158 C CA . VAL A 1 147 ? 6.259 1.505 -1.841 1.00 92.06 147 VAL A CA 1
ATOM 1159 C C . VAL A 1 147 ? 6.493 2.896 -2.408 1.00 92.06 147 VAL A C 1
ATOM 1161 O O . VAL A 1 147 ? 5.594 3.726 -2.558 1.00 92.06 147 VAL A O 1
ATOM 1164 N N . THR A 1 148 ? 7.755 3.162 -2.727 1.00 89.62 148 THR A N 1
ATOM 1165 C CA . THR A 1 148 ? 8.151 4.358 -3.459 1.00 89.62 148 THR A CA 1
ATOM 1166 C C . THR A 1 148 ? 9.026 3.943 -4.633 1.00 89.62 148 THR A C 1
ATOM 1168 O O . THR A 1 148 ? 10.142 3.469 -4.396 1.00 89.62 148 THR A O 1
ATOM 1171 N N . PRO A 1 149 ? 8.572 4.138 -5.882 1.00 90.19 149 PRO A N 1
ATOM 1172 C CA . PRO A 1 149 ? 9.392 3.859 -7.050 1.00 90.19 149 PRO A CA 1
ATOM 1173 C C . PRO A 1 149 ? 10.748 4.584 -6.986 1.00 90.19 149 PRO A C 1
ATOM 1175 O O . PRO A 1 149 ? 10.852 5.778 -6.658 1.00 90.19 149 PRO A O 1
ATOM 1178 N N . ASN A 1 150 ? 11.817 3.836 -7.252 1.00 86.75 150 ASN A N 1
ATOM 1179 C CA . ASN A 1 150 ? 13.187 4.315 -7.140 1.00 86.75 150 ASN A CA 1
ATOM 1180 C C . ASN A 1 150 ? 14.057 3.713 -8.244 1.00 86.75 150 ASN A C 1
ATOM 1182 O O . ASN A 1 150 ? 14.182 2.496 -8.355 1.00 86.75 150 ASN A O 1
ATOM 1186 N N . LEU A 1 151 ? 14.717 4.576 -9.017 1.00 86.31 151 LEU A N 1
ATOM 1187 C CA . LEU A 1 151 ? 15.613 4.176 -10.104 1.00 86.31 151 LEU A CA 1
ATOM 1188 C C . LEU A 1 151 ? 16.736 3.239 -9.636 1.00 86.31 151 LEU A C 1
ATOM 1190 O O . LEU A 1 151 ? 17.181 2.385 -10.398 1.00 86.31 151 LEU A O 1
ATOM 1194 N N . GLY A 1 152 ? 17.159 3.362 -8.373 1.00 84.00 152 GLY A N 1
ATOM 1195 C CA . GLY A 1 152 ? 18.200 2.522 -7.781 1.00 84.00 152 GLY A CA 1
ATOM 1196 C C . GLY A 1 152 ? 17.798 1.067 -7.510 1.00 84.00 152 GLY A C 1
ATOM 1197 O O . GLY A 1 152 ? 18.672 0.268 -7.195 1.00 84.00 152 GLY A O 1
ATOM 1198 N N . ASP A 1 153 ? 16.517 0.697 -7.622 1.00 84.31 153 ASP A N 1
ATOM 1199 C CA . ASP A 1 153 ? 16.072 -0.690 -7.403 1.00 84.31 153 ASP A CA 1
ATOM 1200 C C . ASP A 1 153 ? 16.226 -1.589 -8.654 1.00 84.31 153 ASP A C 1
ATOM 1202 O O . ASP A 1 153 ? 15.956 -2.797 -8.600 1.00 84.31 153 ASP A O 1
ATOM 1206 N N . ARG A 1 154 ? 16.732 -1.033 -9.766 1.00 86.38 154 ARG A N 1
ATOM 1207 C CA . ARG A 1 154 ? 17.050 -1.766 -11.003 1.00 86.38 154 ARG A CA 1
ATOM 1208 C C . ARG A 1 154 ? 18.089 -2.881 -10.809 1.00 86.38 154 ARG A C 1
ATOM 1210 O O . ARG A 1 154 ? 18.758 -2.955 -9.774 1.00 86.38 154 ARG A O 1
ATOM 1217 N N . LEU A 1 155 ? 18.209 -3.788 -11.778 1.00 85.19 155 LEU A N 1
ATOM 1218 C CA . LEU A 1 155 ? 19.301 -4.768 -11.782 1.00 85.19 155 LEU A CA 1
ATOM 1219 C C . LEU A 1 155 ? 20.671 -4.078 -11.981 1.00 85.19 155 LEU A C 1
ATOM 1221 O O . LEU A 1 155 ? 20.749 -3.041 -12.649 1.00 85.19 155 LEU A O 1
ATOM 1225 N N . PRO A 1 156 ? 21.762 -4.612 -11.389 1.00 81.44 156 PRO A N 1
ATOM 1226 C CA . PRO A 1 156 ? 23.112 -4.093 -11.611 1.00 81.44 156 PRO A CA 1
ATOM 1227 C C . PRO A 1 156 ? 23.475 -4.018 -13.100 1.00 81.44 156 PRO A C 1
AT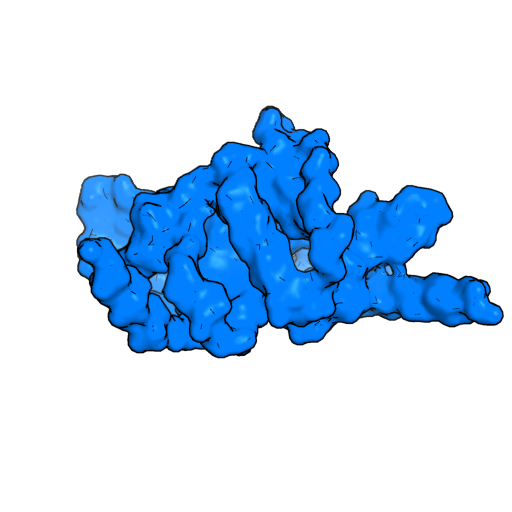OM 1229 O O . PRO A 1 156 ? 22.921 -4.744 -13.919 1.00 81.44 156 PRO A O 1
ATOM 1232 N N . GLY A 1 157 ? 24.407 -3.129 -13.450 1.00 80.88 157 GLY A N 1
ATOM 1233 C CA . GLY A 1 157 ? 24.913 -3.025 -14.825 1.00 80.88 157 GLY A CA 1
ATOM 1234 C C . GLY A 1 157 ? 23.988 -2.319 -15.820 1.00 80.88 157 GLY A C 1
ATOM 1235 O O . GLY A 1 157 ? 24.250 -2.369 -17.010 1.00 80.88 157 GLY A O 1
ATOM 1236 N N . GLY A 1 158 ? 22.929 -1.644 -15.362 1.00 82.12 158 GLY A N 1
ATOM 1237 C CA . GLY A 1 158 ? 21.990 -0.987 -16.280 1.00 82.12 158 GLY A CA 1
ATOM 1238 C C . GLY A 1 158 ? 20.774 -1.823 -16.652 1.00 82.12 158 GLY A C 1
ATOM 1239 O O . GLY A 1 158 ? 20.000 -1.388 -17.494 1.00 82.12 158 GLY A O 1
ATOM 1240 N N . GLY A 1 159 ? 20.596 -2.975 -16.003 1.00 87.38 159 GLY A N 1
ATOM 1241 C CA . GLY A 1 159 ? 19.478 -3.870 -16.260 1.00 87.38 159 GLY A CA 1
ATOM 1242 C C . GLY A 1 159 ? 18.105 -3.303 -15.868 1.00 87.38 159 GLY A C 1
ATOM 1243 O O . GLY A 1 159 ? 17.994 -2.174 -15.373 1.00 87.38 159 GLY A O 1
ATOM 1244 N N . PRO A 1 160 ? 17.050 -4.112 -16.043 1.00 90.00 160 PRO A N 1
ATOM 1245 C CA . PRO A 1 160 ? 15.665 -3.675 -15.926 1.00 90.00 160 PRO A CA 1
ATOM 1246 C C . PRO A 1 160 ? 15.316 -3.110 -14.543 1.00 90.00 160 PRO A C 1
ATOM 1248 O O . PRO A 1 160 ? 15.805 -3.549 -13.492 1.00 90.00 160 PRO A O 1
ATOM 1251 N N . HIS A 1 161 ? 14.432 -2.118 -14.556 1.00 91.81 161 HIS A N 1
ATOM 1252 C CA . HIS A 1 161 ? 13.833 -1.474 -13.401 1.00 91.81 161 HIS A CA 1
ATOM 1253 C C . HIS A 1 161 ? 12.911 -2.424 -12.636 1.00 91.81 161 HIS A C 1
ATOM 1255 O O . HIS A 1 161 ? 12.173 -3.222 -13.215 1.00 91.81 161 HIS A O 1
ATOM 1261 N N . ARG A 1 162 ? 12.934 -2.306 -11.307 1.00 91.44 162 ARG A N 1
ATOM 1262 C CA . ARG A 1 162 ? 12.109 -3.104 -10.399 1.00 91.44 162 ARG A CA 1
ATOM 1263 C C . ARG A 1 162 ? 11.466 -2.225 -9.343 1.00 91.44 162 ARG A C 1
ATOM 1265 O O . ARG A 1 162 ? 12.014 -1.192 -8.960 1.00 91.44 162 ARG A O 1
ATOM 1272 N N . ILE A 1 163 ? 10.344 -2.693 -8.825 1.00 91.88 163 ILE A N 1
ATOM 1273 C CA . ILE A 1 163 ? 9.641 -2.126 -7.685 1.00 91.88 163 ILE A CA 1
ATOM 1274 C C . ILE A 1 163 ? 9.945 -2.978 -6.458 1.00 91.88 163 ILE A C 1
ATOM 1276 O O . ILE A 1 163 ? 9.773 -4.196 -6.473 1.00 91.88 163 ILE A O 1
ATOM 1280 N N . ALA A 1 164 ? 10.429 -2.341 -5.395 1.00 90.62 164 ALA A N 1
ATOM 1281 C CA . ALA A 1 164 ? 10.733 -3.007 -4.138 1.00 90.62 164 ALA A CA 1
ATOM 1282 C C . ALA A 1 164 ? 9.589 -2.814 -3.136 1.00 90.62 164 ALA A C 1
ATOM 1284 O O . ALA A 1 164 ? 9.303 -1.686 -2.745 1.00 90.62 164 ALA A O 1
ATOM 1285 N N . PHE A 1 165 ? 9.004 -3.920 -2.685 1.00 92.25 165 PHE A N 1
ATOM 1286 C CA . PHE A 1 165 ? 8.001 -4.008 -1.628 1.00 92.25 165 PHE A CA 1
ATOM 1287 C C . PHE A 1 165 ? 8.699 -4.199 -0.275 1.00 92.25 165 PHE A C 1
ATOM 1289 O O . PHE A 1 165 ? 9.203 -5.298 -0.010 1.00 92.25 165 PHE A O 1
ATOM 1296 N N . PRO A 1 166 ? 8.790 -3.152 0.567 1.00 90.38 166 PRO A N 1
ATOM 1297 C CA . PRO A 1 166 ? 9.463 -3.244 1.852 1.00 90.38 166 PRO A CA 1
ATOM 1298 C C . PRO A 1 166 ? 8.531 -3.842 2.907 1.00 90.38 166 PRO A C 1
ATOM 1300 O O . PRO A 1 166 ? 7.406 -3.391 3.095 1.00 90.38 166 PRO A O 1
ATOM 1303 N N . VAL A 1 167 ? 9.015 -4.837 3.642 1.00 89.75 167 VAL A N 1
ATOM 1304 C CA . VAL A 1 167 ? 8.333 -5.423 4.798 1.00 89.75 167 VAL A CA 1
ATOM 1305 C C . VAL A 1 167 ? 9.266 -5.359 5.996 1.00 89.75 167 VAL A C 1
ATOM 1307 O O . VAL A 1 167 ? 10.419 -5.779 5.917 1.00 89.75 167 VAL A O 1
ATOM 1310 N N . VAL A 1 168 ? 8.770 -4.876 7.134 1.00 87.81 168 VAL A N 1
ATOM 1311 C CA . VAL A 1 168 ? 9.561 -4.785 8.371 1.00 87.81 168 VAL A CA 1
ATOM 1312 C C . VAL A 1 168 ? 10.191 -6.138 8.728 1.00 87.81 168 VAL A C 1
ATOM 1314 O O . VAL A 1 168 ? 9.511 -7.166 8.737 1.00 87.81 168 VAL A O 1
ATOM 1317 N N . TYR A 1 169 ? 11.489 -6.159 9.051 1.00 84.50 169 TYR A N 1
ATOM 1318 C CA . TYR A 1 169 ? 12.247 -7.412 9.198 1.00 84.50 169 TYR A CA 1
ATOM 1319 C C . TYR A 1 169 ? 11.656 -8.383 10.229 1.00 84.50 169 TYR A C 1
ATOM 1321 O O . TYR A 1 169 ? 11.625 -9.597 10.013 1.00 84.50 169 TYR A O 1
ATOM 1329 N N . ARG A 1 170 ? 11.110 -7.847 11.327 1.00 86.44 170 ARG A N 1
ATOM 1330 C CA . ARG A 1 170 ? 10.441 -8.632 12.377 1.00 86.44 170 ARG A CA 1
ATOM 1331 C C . ARG A 1 170 ? 9.213 -9.412 11.887 1.00 86.44 170 ARG A C 1
ATOM 1333 O O . ARG A 1 170 ? 8.835 -10.391 12.521 1.00 86.44 170 ARG A O 1
ATOM 1340 N N . ASN A 1 171 ? 8.614 -9.028 10.756 1.00 89.62 171 ASN A N 1
ATOM 1341 C CA . ASN A 1 171 ? 7.436 -9.685 10.194 1.00 89.62 171 ASN A CA 1
ATOM 1342 C C . ASN A 1 171 ? 7.762 -10.523 8.945 1.00 89.62 171 ASN A C 1
ATOM 1344 O O . ASN A 1 171 ? 7.159 -10.370 7.883 1.00 89.62 171 ASN A O 1
ATOM 1348 N N . LYS A 1 172 ? 8.703 -11.471 9.082 1.00 87.94 172 LYS A N 1
ATOM 1349 C CA . LYS A 1 172 ? 9.039 -12.447 8.023 1.00 87.94 172 LYS A CA 1
ATOM 1350 C C . LYS A 1 172 ? 7.816 -13.237 7.544 1.00 87.94 172 LYS A C 1
ATOM 1352 O O . LYS A 1 172 ? 7.710 -13.587 6.374 1.00 87.94 172 LYS A O 1
ATOM 1357 N N . ARG A 1 173 ? 6.871 -13.510 8.448 1.00 91.12 173 ARG A N 1
ATOM 1358 C CA . ARG A 1 173 ? 5.638 -14.223 8.107 1.00 91.12 173 ARG A CA 1
ATOM 1359 C C . ARG A 1 173 ? 4.805 -13.441 7.097 1.00 91.12 173 ARG A C 1
ATOM 1361 O O . ARG A 1 173 ? 4.370 -14.037 6.117 1.00 91.12 173 ARG A O 1
ATOM 1368 N N . PHE A 1 174 ? 4.609 -12.141 7.314 1.00 93.44 174 PHE A N 1
ATOM 1369 C CA . PHE A 1 174 ? 3.910 -11.316 6.338 1.00 93.44 174 PHE A CA 1
ATOM 1370 C C . PHE A 1 174 ? 4.704 -11.175 5.034 1.00 93.44 174 PHE A C 1
ATOM 1372 O O . PHE A 1 174 ? 4.099 -11.224 3.975 1.00 93.44 174 PHE A O 1
ATOM 1379 N N . ALA A 1 175 ? 6.041 -11.110 5.074 1.00 91.44 175 ALA A N 1
ATOM 1380 C CA . ALA A 1 175 ? 6.842 -11.114 3.844 1.00 91.44 175 ALA A CA 1
ATOM 1381 C C . ALA A 1 175 ? 6.543 -12.351 2.972 1.00 91.44 175 ALA A C 1
ATOM 1383 O O . ALA A 1 175 ? 6.262 -12.216 1.785 1.00 91.44 175 ALA A O 1
ATOM 1384 N N . ASN A 1 176 ? 6.490 -13.547 3.567 1.00 90.94 176 ASN A N 1
ATOM 1385 C CA . ASN A 1 176 ? 6.109 -14.764 2.841 1.00 90.94 176 ASN A CA 1
ATOM 1386 C C . ASN A 1 176 ? 4.656 -14.712 2.327 1.00 90.94 176 ASN A C 1
ATOM 1388 O O . ASN A 1 176 ? 4.369 -15.185 1.232 1.00 90.94 176 ASN A O 1
ATOM 1392 N N . GLN A 1 177 ? 3.737 -14.142 3.114 1.00 94.31 177 GLN A N 1
ATOM 1393 C CA . GLN A 1 177 ? 2.333 -13.957 2.726 1.00 94.31 177 GLN A CA 1
ATOM 1394 C C . GLN A 1 177 ? 2.183 -13.006 1.534 1.00 94.31 177 GLN A C 1
ATOM 1396 O O . GLN A 1 177 ? 1.456 -13.322 0.600 1.00 94.31 177 GLN A O 1
ATOM 1401 N N . LEU A 1 178 ? 2.895 -11.879 1.552 1.00 95.06 178 LEU A N 1
ATOM 1402 C CA . LEU A 1 178 ? 2.903 -10.904 0.469 1.00 95.06 178 LEU A CA 1
ATOM 1403 C C . LEU A 1 178 ? 3.522 -11.496 -0.797 1.00 95.06 178 LEU A C 1
ATOM 1405 O O . LEU A 1 178 ? 2.949 -11.354 -1.867 1.00 95.06 178 LEU A O 1
ATOM 1409 N N . HIS A 1 179 ? 4.644 -12.211 -0.679 1.00 91.88 179 HIS A N 1
ATOM 1410 C CA . HIS A 1 179 ? 5.241 -12.892 -1.825 1.00 91.88 179 HIS A CA 1
ATOM 1411 C C . HIS A 1 179 ? 4.264 -13.893 -2.459 1.00 91.88 179 HIS A C 1
ATOM 1413 O O . HIS A 1 179 ? 4.070 -13.856 -3.668 1.00 91.88 179 HIS A O 1
ATOM 1419 N N . LYS A 1 180 ? 3.577 -14.707 -1.645 1.00 92.69 180 LYS A N 1
ATOM 1420 C CA . LYS A 1 180 ? 2.550 -15.630 -2.144 1.00 92.69 180 LYS A CA 1
ATOM 1421 C C . LYS A 1 180 ? 1.431 -14.906 -2.903 1.00 92.69 180 LYS A C 1
ATOM 1423 O O . LYS A 1 180 ? 1.033 -15.384 -3.957 1.00 92.69 180 LYS A O 1
ATOM 1428 N N . LEU A 1 181 ? 0.941 -13.772 -2.393 1.00 94.50 181 LEU A N 1
ATOM 1429 C CA . LEU A 1 181 ? -0.067 -12.972 -3.102 1.00 94.50 181 LEU A CA 1
ATOM 1430 C C . LEU A 1 181 ? 0.462 -12.459 -4.443 1.00 94.50 181 LEU A C 1
ATOM 1432 O O . LEU A 1 181 ? -0.231 -12.554 -5.444 1.00 94.50 181 LEU A O 1
ATOM 1436 N N . LEU A 1 182 ? 1.694 -11.950 -4.478 1.00 94.06 182 LEU A N 1
ATOM 1437 C CA . LEU A 1 182 ? 2.294 -11.439 -5.713 1.00 94.06 182 LEU A CA 1
ATOM 1438 C C . LEU A 1 182 ? 2.458 -12.536 -6.776 1.00 94.06 182 LEU A C 1
ATOM 1440 O O . LEU A 1 182 ? 2.279 -12.248 -7.956 1.00 94.06 182 LEU A O 1
ATOM 1444 N N . VAL A 1 183 ? 2.759 -13.772 -6.364 1.00 92.44 183 VAL A N 1
ATOM 1445 C CA . VAL A 1 183 ? 2.771 -14.943 -7.259 1.00 92.44 183 VAL A CA 1
ATOM 1446 C C . VAL A 1 183 ? 1.360 -15.255 -7.763 1.00 92.44 183 VAL A C 1
ATOM 1448 O O . VAL A 1 183 ? 1.170 -15.402 -8.960 1.00 92.44 183 VAL A O 1
ATOM 1451 N N . GLN A 1 184 ? 0.349 -15.289 -6.882 1.00 93.12 184 GLN A N 1
ATOM 1452 C CA . GLN A 1 184 ? -1.054 -15.527 -7.276 1.00 93.12 184 GLN A CA 1
ATOM 1453 C C . GLN A 1 184 ? -1.609 -14.466 -8.241 1.00 93.12 184 GLN A C 1
ATOM 1455 O O . GLN A 1 184 ? -2.584 -14.725 -8.943 1.00 93.12 184 GLN A O 1
ATOM 1460 N N . LEU A 1 185 ? -1.010 -13.274 -8.243 1.00 94.75 185 LEU A N 1
ATOM 1461 C CA . LEU A 1 185 ? -1.354 -12.166 -9.127 1.00 94.75 185 LEU A CA 1
ATOM 1462 C C . LEU A 1 185 ? -0.503 -12.113 -10.403 1.00 94.75 185 LEU A C 1
ATOM 1464 O O . LEU A 1 185 ? -0.664 -11.178 -11.185 1.00 94.75 185 LEU A O 1
ATOM 1468 N N . ASP A 1 186 ? 0.395 -13.075 -10.623 1.00 92.56 186 ASP A N 1
ATOM 1469 C CA . ASP A 1 186 ? 1.302 -13.129 -11.779 1.00 92.56 186 ASP A CA 1
ATOM 1470 C C . ASP A 1 186 ? 2.244 -11.906 -11.887 1.00 92.56 186 ASP A C 1
ATOM 1472 O O . ASP A 1 186 ? 2.740 -11.551 -12.961 1.00 92.56 186 ASP A O 1
ATOM 1476 N N . VAL A 1 187 ? 2.510 -11.247 -10.751 1.00 89.12 187 VAL A N 1
ATOM 1477 C CA . VAL A 1 187 ? 3.381 -10.058 -10.654 1.00 89.12 187 VAL A CA 1
ATOM 1478 C C . VAL A 1 187 ? 4.848 -10.452 -10.469 1.00 89.12 187 VAL A C 1
ATOM 1480 O O . VAL A 1 187 ? 5.756 -9.696 -10.818 1.00 89.12 187 VAL A O 1
ATOM 1483 N N . THR A 1 188 ? 5.096 -11.630 -9.900 1.00 85.12 188 THR A N 1
ATOM 1484 C CA . THR A 1 188 ? 6.435 -12.184 -9.683 1.00 85.12 188 THR A CA 1
ATOM 1485 C C . THR A 1 188 ? 6.427 -13.687 -9.897 1.00 85.12 188 THR A C 1
ATOM 1487 O O . THR A 1 188 ? 5.452 -14.348 -9.550 1.00 85.12 188 THR A O 1
ATOM 1490 N N . ASP A 1 189 ? 7.542 -14.222 -10.385 1.00 74.69 189 ASP A N 1
ATOM 1491 C CA . ASP A 1 189 ? 7.737 -15.668 -10.479 1.00 74.69 189 ASP A CA 1
ATOM 1492 C C . ASP A 1 189 ? 8.038 -16.265 -9.092 1.00 74.69 189 ASP A C 1
ATOM 1494 O O . ASP A 1 189 ? 8.538 -15.564 -8.196 1.00 74.69 189 ASP A O 1
ATOM 1498 N N . GLU A 1 190 ? 7.752 -17.560 -8.922 1.00 62.03 190 GLU A N 1
ATOM 1499 C CA . GLU A 1 190 ? 7.988 -18.310 -7.676 1.00 62.03 190 GLU A CA 1
ATOM 1500 C C . GLU A 1 190 ? 9.465 -18.256 -7.245 1.00 62.03 190 GLU A C 1
ATOM 1502 O O . GLU A 1 190 ? 9.771 -18.042 -6.070 1.00 62.03 190 GLU A O 1
ATOM 1507 N N . ASP A 1 191 ? 10.384 -18.340 -8.212 1.00 52.28 191 ASP A N 1
ATOM 1508 C CA . ASP A 1 191 ? 11.834 -18.407 -7.981 1.00 52.28 191 ASP A CA 1
ATOM 1509 C C . ASP A 1 191 ? 12.481 -17.051 -7.659 1.00 52.28 191 ASP A C 1
ATOM 1511 O O . ASP A 1 191 ? 13.591 -16.984 -7.128 1.00 52.28 191 ASP A O 1
ATOM 1515 N N . VAL A 1 192 ? 11.788 -15.940 -7.933 1.00 54.69 192 VAL A N 1
ATOM 1516 C CA . VAL A 1 192 ? 12.257 -14.579 -7.595 1.00 54.69 192 VAL A CA 1
ATOM 1517 C C . VAL A 1 192 ? 11.977 -14.256 -6.107 1.00 54.69 192 VAL A C 1
ATOM 1519 O O . VAL A 1 192 ? 12.335 -13.189 -5.588 1.00 54.69 192 VAL A O 1
ATOM 1522 N N . GLY A 1 193 ? 11.354 -15.198 -5.388 1.00 42.72 193 GLY A N 1
ATOM 1523 C CA . GLY A 1 193 ? 10.879 -15.078 -4.017 1.00 42.72 193 GLY A CA 1
ATOM 1524 C C . GLY A 1 193 ? 11.944 -14.786 -2.964 1.00 42.72 193 GLY A C 1
ATOM 1525 O O . GLY A 1 193 ? 12.920 -15.506 -2.795 1.00 42.72 193 GLY A O 1
ATOM 1526 N N . LEU A 1 194 ? 11.704 -13.711 -2.202 1.00 52.16 194 LEU A N 1
ATOM 1527 C CA . LEU A 1 194 ? 12.553 -13.203 -1.119 1.00 52.16 194 LEU A CA 1
ATOM 1528 C C . LEU A 1 194 ? 14.042 -13.101 -1.500 1.00 52.16 194 LEU A C 1
ATOM 1530 O O . LEU A 1 194 ? 14.913 -13.716 -0.887 1.00 52.16 194 LEU A O 1
ATOM 1534 N N . LEU A 1 195 ? 14.376 -12.164 -2.391 1.00 46.34 195 LEU A N 1
ATOM 1535 C CA . LEU A 1 195 ? 15.684 -11.512 -2.305 1.00 46.34 195 LEU A CA 1
ATOM 1536 C C . LEU A 1 195 ? 15.748 -10.759 -0.967 1.00 46.34 195 LEU A C 1
ATOM 1538 O O . LEU A 1 195 ? 15.500 -9.552 -0.914 1.00 46.34 195 LEU A O 1
ATOM 1542 N N . SER A 1 196 ? 16.055 -11.459 0.131 1.00 42.56 196 SER A N 1
ATOM 1543 C CA . SER A 1 196 ? 16.293 -10.871 1.448 1.00 42.56 196 SER A CA 1
ATOM 1544 C C . SER A 1 196 ? 17.600 -10.077 1.407 1.00 42.56 196 SER A C 1
ATOM 1546 O O . SER A 1 196 ? 18.610 -10.431 2.006 1.00 42.56 196 SER A O 1
ATOM 1548 N N . GLY A 1 197 ? 17.608 -8.984 0.655 1.00 46.03 197 GLY A N 1
ATOM 1549 C CA . GLY A 1 197 ? 18.610 -7.956 0.815 1.00 46.03 197 GLY A CA 1
ATOM 1550 C C . GLY A 1 197 ? 18.314 -7.289 2.143 1.00 46.03 197 GLY A C 1
ATOM 1551 O O . GLY A 1 197 ? 17.312 -6.587 2.253 1.00 46.03 197 GLY A O 1
ATOM 1552 N N . SER A 1 198 ? 19.162 -7.518 3.143 1.00 43.78 198 SER A N 1
ATOM 1553 C CA . SER A 1 198 ? 19.149 -6.772 4.396 1.00 43.78 198 SER A CA 1
ATOM 1554 C C . SER A 1 198 ? 19.511 -5.312 4.111 1.00 43.78 198 SER A C 1
ATOM 1556 O O . SER A 1 198 ? 20.655 -4.894 4.276 1.00 43.78 198 SER A O 1
ATOM 1558 N N . GLY A 1 199 ? 18.550 -4.537 3.618 1.00 48.94 199 GLY A N 1
ATOM 1559 C CA . GLY A 1 199 ? 18.666 -3.090 3.526 1.00 48.94 199 GLY A CA 1
ATOM 1560 C C . GLY A 1 199 ? 18.363 -2.496 4.893 1.00 48.94 199 GLY A C 1
ATOM 1561 O O . GLY A 1 199 ? 17.361 -2.859 5.510 1.00 48.94 199 GLY A O 1
ATOM 1562 N N . LYS A 1 200 ? 19.219 -1.594 5.382 1.00 46.84 200 LYS A N 1
ATOM 1563 C CA . LYS A 1 200 ? 18.800 -0.673 6.443 1.00 46.84 200 LYS A CA 1
ATOM 1564 C C . LYS A 1 200 ? 17.700 0.223 5.875 1.00 46.84 200 LYS A C 1
ATOM 1566 O O . LYS A 1 200 ? 17.826 0.685 4.736 1.00 46.84 200 LYS A O 1
ATOM 1571 N N . VAL A 1 201 ? 16.667 0.502 6.665 1.00 52.75 201 VAL A N 1
ATOM 1572 C CA . VAL A 1 201 ? 15.755 1.618 6.386 1.00 52.75 201 VAL A CA 1
ATOM 1573 C C . VAL A 1 201 ? 16.611 2.870 6.168 1.00 52.75 201 VAL A C 1
ATOM 1575 O O . VAL A 1 201 ? 17.516 3.148 6.959 1.00 52.75 201 VAL A O 1
ATOM 1578 N N . ARG A 1 202 ? 16.373 3.631 5.092 1.00 45.28 202 ARG A N 1
ATOM 1579 C CA . ARG A 1 202 ? 17.061 4.917 4.880 1.00 45.28 202 ARG A CA 1
ATOM 1580 C C . ARG A 1 202 ? 16.769 5.828 6.082 1.00 45.28 202 ARG A C 1
ATOM 1582 O O . ARG A 1 202 ? 15.647 6.297 6.229 1.00 45.28 202 ARG A O 1
ATOM 1589 N N . GLY A 1 203 ? 17.775 6.044 6.934 1.00 39.72 203 GLY A N 1
ATOM 1590 C CA . GLY A 1 203 ? 17.662 6.848 8.158 1.00 39.72 203 GLY A CA 1
ATOM 1591 C C . GLY A 1 203 ? 17.195 6.097 9.416 1.00 39.72 203 GLY A C 1
ATOM 1592 O O . GLY A 1 203 ? 16.852 6.755 10.391 1.00 39.72 203 GLY A O 1
ATOM 1593 N N . GLY A 1 204 ? 17.177 4.757 9.421 1.00 46.97 204 GLY A N 1
ATOM 1594 C CA . GLY A 1 204 ? 16.785 3.945 10.582 1.00 46.97 204 GLY A CA 1
ATOM 1595 C C . GLY A 1 204 ? 17.750 2.796 10.895 1.00 46.97 204 GLY A C 1
ATOM 1596 O O . GLY A 1 204 ? 18.581 2.405 10.073 1.00 46.97 204 GLY A O 1
ATOM 1597 N N . THR A 1 205 ? 17.641 2.246 12.106 1.00 44.53 205 THR A N 1
ATOM 1598 C CA . THR A 1 205 ? 18.387 1.055 12.558 1.00 44.53 205 THR A CA 1
ATOM 1599 C C . THR A 1 205 ? 17.726 -0.260 12.140 1.00 44.53 205 THR A C 1
ATOM 1601 O O . THR A 1 205 ? 18.390 -1.298 12.120 1.00 44.53 205 THR A O 1
ATOM 1604 N N . ASP A 1 206 ? 16.445 -0.217 11.769 1.00 56.00 206 ASP A N 1
ATOM 1605 C CA . ASP A 1 206 ? 15.672 -1.397 11.398 1.00 56.00 206 ASP A CA 1
ATOM 1606 C C . ASP A 1 206 ? 16.040 -1.921 10.005 1.00 56.00 206 ASP A C 1
ATOM 1608 O O . ASP A 1 206 ? 16.342 -1.177 9.067 1.00 56.00 206 ASP A O 1
ATOM 1612 N N . ARG A 1 207 ? 16.030 -3.250 9.885 1.00 69.75 207 ARG A N 1
ATOM 1613 C CA . ARG A 1 207 ? 16.180 -3.969 8.616 1.00 69.75 207 ARG A CA 1
ATOM 1614 C C . ARG A 1 207 ? 14.800 -4.165 7.980 1.00 69.75 207 ARG A C 1
ATOM 1616 O O . ARG A 1 207 ? 13.789 -4.228 8.684 1.00 69.75 207 ARG A O 1
ATOM 1623 N N . GLU A 1 208 ? 14.763 -4.355 6.666 1.00 78.75 208 GLU A N 1
ATOM 1624 C CA . GLU A 1 208 ? 13.548 -4.722 5.927 1.00 78.75 208 GLU A CA 1
ATOM 1625 C C . GLU A 1 208 ? 13.797 -5.925 5.010 1.00 78.75 208 GLU A C 1
ATOM 1627 O O . GLU A 1 208 ? 14.877 -6.072 4.436 1.00 78.75 208 GLU A O 1
ATOM 1632 N N . HIS A 1 209 ? 12.781 -6.774 4.853 1.00 83.81 209 HIS A N 1
ATOM 1633 C CA . HIS A 1 209 ? 12.682 -7.708 3.732 1.00 83.81 209 HIS A CA 1
ATOM 1634 C C . HIS A 1 209 ? 12.209 -6.918 2.512 1.00 83.81 209 HIS A C 1
ATOM 1636 O O . HIS A 1 209 ? 11.224 -6.192 2.609 1.00 83.81 209 HIS A O 1
ATOM 1642 N N . ARG A 1 210 ? 12.887 -7.037 1.367 1.00 86.12 210 ARG A N 1
ATOM 1643 C CA . ARG A 1 210 ? 12.500 -6.328 0.136 1.00 86.12 210 ARG A CA 1
ATOM 1644 C C . ARG A 1 210 ? 12.174 -7.336 -0.958 1.00 86.12 210 ARG A C 1
ATOM 1646 O O . ARG A 1 210 ? 13.083 -7.928 -1.530 1.00 86.12 210 ARG A O 1
ATOM 1653 N N . ILE A 1 211 ? 10.892 -7.511 -1.265 1.00 88.56 211 ILE A N 1
ATOM 1654 C CA . ILE A 1 211 ? 10.464 -8.318 -2.417 1.00 88.56 211 ILE A CA 1
ATOM 1655 C C . ILE A 1 211 ? 10.551 -7.419 -3.648 1.00 88.56 211 ILE A C 1
ATOM 1657 O O . ILE A 1 211 ? 9.990 -6.326 -3.639 1.00 88.56 211 ILE A O 1
ATOM 1661 N N . ARG A 1 212 ? 11.304 -7.819 -4.674 1.00 88.69 212 ARG A N 1
ATOM 1662 C CA . ARG A 1 212 ? 11.485 -7.011 -5.888 1.00 88.69 212 ARG A CA 1
ATOM 1663 C C . ARG A 1 212 ? 10.739 -7.648 -7.044 1.00 88.69 212 ARG A C 1
ATOM 1665 O O . ARG A 1 212 ? 10.955 -8.821 -7.309 1.00 88.69 212 ARG A O 1
ATOM 1672 N N . VAL A 1 213 ? 9.935 -6.852 -7.734 1.00 91.44 213 VAL A N 1
ATOM 1673 C CA . VAL A 1 213 ? 9.164 -7.269 -8.912 1.00 91.44 213 VAL A CA 1
ATOM 1674 C C . VAL A 1 213 ? 9.522 -6.380 -10.094 1.00 91.44 213 VAL A C 1
ATOM 1676 O O . VAL A 1 213 ? 9.876 -5.216 -9.892 1.00 91.44 213 VAL A O 1
ATOM 1679 N N . TYR A 1 214 ? 9.469 -6.898 -11.316 1.00 92.62 214 TYR A N 1
ATOM 1680 C CA . TYR A 1 214 ? 9.728 -6.080 -12.501 1.00 92.62 214 TYR A CA 1
ATOM 1681 C C . TYR A 1 214 ? 8.622 -5.041 -12.709 1.00 92.62 214 TYR A C 1
ATOM 1683 O O . TYR A 1 214 ? 7.452 -5.299 -12.423 1.00 92.62 214 TYR A O 1
ATOM 1691 N N . ALA A 1 215 ? 9.003 -3.844 -13.160 1.00 93.81 215 ALA A N 1
ATOM 1692 C CA . ALA A 1 215 ? 8.081 -2.715 -13.267 1.00 93.81 215 ALA A CA 1
ATOM 1693 C C . ALA A 1 215 ? 6.897 -3.025 -14.197 1.00 93.81 215 ALA A C 1
ATOM 1695 O O . ALA A 1 215 ? 5.751 -2.813 -13.816 1.00 93.81 215 ALA A O 1
ATOM 1696 N N . GLU A 1 216 ? 7.160 -3.605 -15.366 1.00 93.88 216 GLU A N 1
ATOM 1697 C CA . GLU A 1 216 ? 6.170 -3.987 -16.375 1.00 93.88 216 GLU A CA 1
ATOM 1698 C C . GLU A 1 216 ? 5.153 -5.020 -15.880 1.00 93.88 216 GLU A C 1
ATOM 1700 O O . GLU A 1 216 ? 3.995 -4.965 -16.281 1.00 93.88 216 GLU A O 1
ATOM 1705 N N . ARG A 1 217 ? 5.544 -5.904 -14.953 1.00 93.56 217 ARG A N 1
ATOM 1706 C CA . ARG A 1 217 ? 4.629 -6.870 -14.324 1.00 93.56 217 ARG A CA 1
ATOM 1707 C C . ARG A 1 217 ? 3.692 -6.194 -13.328 1.00 93.56 217 ARG A C 1
ATOM 1709 O O . ARG A 1 217 ? 2.539 -6.584 -13.193 1.00 93.56 217 ARG A O 1
ATOM 1716 N N . PHE A 1 218 ? 4.174 -5.163 -12.634 1.00 95.88 218 PHE A N 1
ATOM 1717 C CA . PHE A 1 218 ? 3.386 -4.464 -11.623 1.00 95.88 218 PHE A CA 1
ATOM 1718 C C . PHE A 1 218 ? 2.392 -3.446 -12.207 1.00 95.88 218 PHE A C 1
ATOM 1720 O O . PHE A 1 218 ? 1.448 -3.069 -11.515 1.00 95.88 218 PHE A O 1
ATOM 1727 N N . VAL A 1 219 ? 2.542 -3.039 -13.476 1.00 96.00 219 VAL A N 1
ATOM 1728 C CA . VAL A 1 219 ? 1.614 -2.108 -14.157 1.00 96.00 219 VAL A CA 1
ATOM 1729 C C . VAL A 1 219 ? 0.159 -2.584 -14.098 1.00 96.00 219 VAL A C 1
ATOM 1731 O O . VAL A 1 219 ? -0.727 -1.750 -13.950 1.00 96.00 219 VAL A O 1
ATOM 1734 N N . ALA A 1 220 ? -0.088 -3.898 -14.152 1.00 94.12 220 ALA A N 1
ATOM 1735 C CA . ALA A 1 220 ? -1.438 -4.466 -14.100 1.00 94.12 220 ALA A CA 1
ATOM 1736 C C . ALA A 1 220 ? -2.197 -4.127 -12.801 1.00 94.12 220 ALA A C 1
ATOM 1738 O O . ALA A 1 220 ? -3.416 -3.993 -12.821 1.00 94.12 220 ALA A O 1
ATOM 1739 N N . ILE A 1 221 ? -1.483 -3.959 -11.681 1.00 96.94 221 ILE A N 1
ATOM 1740 C CA . ILE A 1 221 ? -2.070 -3.524 -10.405 1.00 96.94 221 ILE A CA 1
ATOM 1741 C C . ILE A 1 221 ? -1.948 -2.005 -10.269 1.00 96.94 221 ILE A C 1
ATOM 1743 O O . ILE A 1 221 ? -2.940 -1.324 -10.001 1.00 96.94 221 ILE A O 1
ATOM 1747 N N . GLY A 1 222 ? -0.737 -1.480 -10.461 1.00 96.25 222 GLY A N 1
ATOM 1748 C CA . GLY A 1 222 ? -0.447 -0.053 -10.417 1.00 96.25 222 GLY A CA 1
ATOM 1749 C C . GLY A 1 222 ? -0.503 0.581 -9.023 1.00 96.25 222 GLY A C 1
ATOM 1750 O O . GLY A 1 222 ? -0.598 -0.086 -7.992 1.00 96.25 222 GLY A O 1
ATOM 1751 N N . PHE A 1 223 ? -0.420 1.908 -9.013 1.00 95.75 223 PHE A N 1
ATOM 1752 C CA . PHE A 1 223 ? -0.593 2.784 -7.857 1.00 95.75 223 PHE A CA 1
ATOM 1753 C C . PHE A 1 223 ? -1.856 3.627 -8.032 1.00 95.75 223 PHE A C 1
ATOM 1755 O O . PHE A 1 223 ? -2.173 4.036 -9.147 1.00 95.75 223 PHE A O 1
ATOM 1762 N N . SER A 1 224 ? -2.518 3.990 -6.933 1.00 93.62 224 SER A N 1
ATOM 1763 C CA . SER A 1 224 ? -3.603 4.987 -6.990 1.00 93.62 224 SER A CA 1
ATOM 1764 C C . SER A 1 224 ? -3.047 6.414 -7.006 1.00 93.62 224 SER A C 1
ATOM 1766 O O . SER A 1 224 ? -3.709 7.346 -7.453 1.00 93.62 224 SER A O 1
ATOM 1768 N N . PHE A 1 225 ? -1.817 6.605 -6.517 1.00 91.00 225 PHE A N 1
ATOM 1769 C CA . PHE A 1 225 ? -1.137 7.898 -6.549 1.00 91.00 225 PHE A CA 1
ATOM 1770 C C . PHE A 1 225 ? -0.589 8.190 -7.946 1.00 91.00 225 PHE A C 1
ATOM 1772 O O . PHE A 1 225 ? 0.377 7.561 -8.382 1.00 91.00 225 PHE A O 1
ATOM 1779 N N . GLU A 1 226 ? -1.139 9.215 -8.598 1.00 89.12 226 GLU A N 1
ATOM 1780 C CA . GLU A 1 226 ? -0.850 9.573 -9.996 1.00 89.12 226 GLU A CA 1
ATOM 1781 C C . GLU A 1 226 ? 0.658 9.667 -10.296 1.00 89.12 226 GLU A C 1
ATOM 1783 O O . GLU A 1 226 ? 1.156 9.097 -11.265 1.00 89.12 226 GLU A O 1
ATOM 1788 N N . HIS A 1 227 ? 1.424 10.337 -9.431 1.00 87.31 227 HIS A N 1
ATOM 1789 C CA . HIS A 1 227 ? 2.867 10.496 -9.625 1.00 87.31 227 HIS A CA 1
ATOM 1790 C C . HIS A 1 227 ? 3.639 9.166 -9.518 1.00 87.31 227 HIS A C 1
ATOM 1792 O O . HIS A 1 227 ? 4.629 8.969 -10.225 1.00 87.31 227 HIS A O 1
ATOM 1798 N N . LYS A 1 228 ? 3.205 8.243 -8.643 1.00 91.94 228 LYS A N 1
ATOM 1799 C CA . LYS A 1 228 ? 3.813 6.908 -8.516 1.00 91.94 228 LYS A CA 1
ATOM 1800 C C . LYS A 1 228 ? 3.472 6.059 -9.732 1.00 91.94 228 LYS A C 1
ATOM 1802 O O . LYS A 1 228 ? 4.350 5.365 -10.237 1.00 91.94 228 LYS A O 1
ATOM 1807 N N . GLN A 1 229 ? 2.235 6.165 -10.213 1.00 93.81 229 GLN A N 1
ATOM 1808 C CA . GLN A 1 229 ? 1.770 5.460 -11.399 1.00 93.81 229 GLN A CA 1
ATOM 1809 C C . GLN A 1 229 ? 2.556 5.883 -12.645 1.00 93.81 229 GLN A C 1
ATOM 1811 O O . GLN A 1 229 ? 3.139 5.037 -13.314 1.00 93.81 229 GLN A O 1
ATOM 1816 N N . LYS A 1 230 ? 2.712 7.187 -12.888 1.00 91.81 230 LYS A N 1
ATOM 1817 C CA . LYS A 1 230 ? 3.516 7.694 -14.015 1.00 91.81 230 LYS A CA 1
ATOM 1818 C C . LYS A 1 230 ? 4.976 7.239 -13.955 1.00 91.81 230 LYS A C 1
ATOM 1820 O O . LYS A 1 230 ? 5.581 6.903 -14.970 1.00 91.81 230 LYS A O 1
ATOM 1825 N N . MET A 1 231 ? 5.553 7.199 -12.753 1.00 91.56 231 MET A N 1
ATOM 1826 C CA . MET A 1 231 ? 6.907 6.684 -12.543 1.00 91.56 231 MET A CA 1
ATOM 1827 C C . MET A 1 231 ? 7.009 5.182 -12.855 1.00 91.56 231 MET A C 1
ATOM 1829 O O . MET A 1 231 ? 7.989 4.746 -13.457 1.00 91.56 231 MET A O 1
ATOM 1833 N N . LEU A 1 232 ? 6.006 4.395 -12.458 1.00 94.62 232 LEU A N 1
ATOM 1834 C CA . LEU A 1 232 ? 5.918 2.969 -12.767 1.00 94.62 232 LEU A CA 1
ATOM 1835 C C . LEU A 1 232 ? 5.826 2.725 -14.276 1.00 94.62 232 LEU A C 1
ATOM 1837 O O . LEU A 1 232 ? 6.563 1.897 -14.805 1.00 94.62 232 LEU A O 1
ATOM 1841 N N . GLU A 1 233 ? 4.961 3.465 -14.962 1.00 95.06 233 GLU A N 1
ATOM 1842 C CA . GLU A 1 233 ? 4.764 3.367 -16.410 1.00 95.06 233 GLU A CA 1
ATOM 1843 C C . GLU A 1 233 ? 6.037 3.722 -17.178 1.00 95.06 233 GLU A C 1
ATOM 1845 O O . GLU A 1 233 ? 6.432 2.985 -18.081 1.00 95.06 233 GLU A O 1
ATOM 1850 N N . TRP A 1 234 ? 6.733 4.790 -16.773 1.00 93.31 234 TRP A N 1
ATOM 1851 C CA . TRP A 1 234 ? 8.031 5.149 -17.345 1.00 93.31 234 TRP A CA 1
ATOM 1852 C C . TRP A 1 234 ? 9.062 4.027 -17.151 1.00 93.31 234 TRP A C 1
ATOM 1854 O O . TRP A 1 234 ? 9.749 3.645 -18.097 1.00 93.31 234 TRP A O 1
ATOM 1864 N N . MET A 1 235 ? 9.145 3.443 -15.948 1.00 93.19 235 MET A N 1
ATOM 1865 C CA . MET A 1 235 ? 10.059 2.327 -15.666 1.00 93.19 235 MET A CA 1
ATOM 1866 C C . MET A 1 235 ? 9.740 1.094 -16.518 1.00 93.19 235 MET A C 1
ATOM 1868 O O . MET A 1 235 ? 10.645 0.467 -17.064 1.00 93.19 235 MET A O 1
ATOM 1872 N N . ALA A 1 236 ? 8.457 0.755 -16.646 1.00 94.62 236 ALA A N 1
ATOM 1873 C CA . ALA A 1 236 ? 7.989 -0.358 -17.462 1.00 94.62 236 ALA A CA 1
ATOM 1874 C C . ALA A 1 236 ? 8.256 -0.129 -18.955 1.00 94.62 236 ALA A C 1
ATOM 1876 O O . ALA A 1 236 ? 8.604 -1.059 -19.680 1.00 94.62 236 ALA A O 1
ATOM 1877 N N . GLN A 1 237 ? 8.108 1.108 -19.430 1.00 94.56 237 GLN A N 1
ATOM 1878 C CA . GLN A 1 237 ? 8.450 1.484 -20.797 1.00 94.56 237 GLN A CA 1
ATOM 1879 C C . GLN A 1 237 ? 9.951 1.312 -21.062 1.00 94.56 237 GLN A C 1
ATOM 1881 O O . GLN A 1 237 ? 10.323 0.676 -22.045 1.00 94.56 237 GLN A O 1
ATOM 1886 N N . LYS A 1 238 ? 10.813 1.769 -20.145 1.00 93.06 238 LYS A N 1
ATOM 1887 C CA . LYS A 1 238 ? 12.265 1.576 -20.267 1.00 93.06 238 LYS A CA 1
ATOM 1888 C C . LYS A 1 238 ? 12.684 0.111 -20.276 1.00 93.06 238 LYS A C 1
ATOM 1890 O O . LYS A 1 238 ? 13.596 -0.250 -21.010 1.00 93.06 238 LYS A O 1
ATOM 1895 N N . ASN A 1 239 ? 12.001 -0.743 -19.519 1.00 93.75 239 ASN A N 1
ATOM 1896 C CA . ASN A 1 239 ? 12.267 -2.180 -19.560 1.00 93.75 239 ASN A CA 1
ATOM 1897 C C . ASN A 1 239 ? 11.907 -2.796 -20.915 1.00 93.75 239 ASN A C 1
ATOM 1899 O O . ASN A 1 239 ? 12.672 -3.607 -21.426 1.00 93.75 239 ASN A O 1
ATOM 1903 N N . ARG A 1 240 ? 10.790 -2.376 -21.521 1.00 93.44 240 ARG A N 1
ATOM 1904 C CA . ARG A 1 240 ? 10.388 -2.835 -22.859 1.00 93.44 240 ARG A CA 1
ATOM 1905 C C . ARG A 1 240 ? 11.386 -2.415 -23.941 1.00 93.44 240 ARG A C 1
ATOM 1907 O O .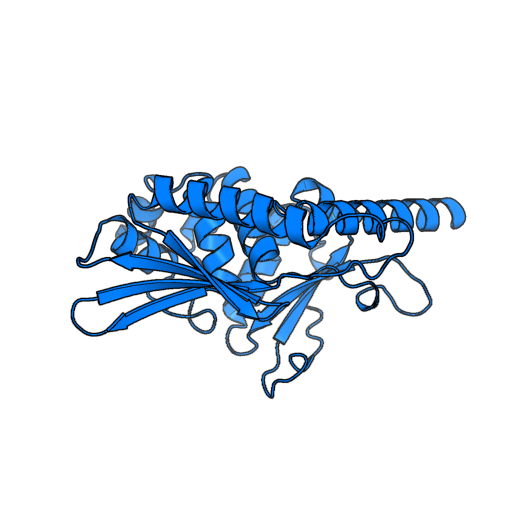 ARG A 1 240 ? 11.711 -3.232 -24.793 1.00 93.44 240 ARG A O 1
ATOM 1914 N N . GLU A 1 241 ? 11.897 -1.186 -23.872 1.00 92.38 241 GLU A N 1
ATOM 1915 C CA . GLU A 1 241 ? 12.960 -0.692 -24.765 1.00 92.38 241 GLU A CA 1
ATOM 1916 C C . GLU A 1 241 ? 14.241 -1.532 -24.622 1.00 92.38 241 GLU A C 1
ATOM 1918 O O . GLU A 1 241 ? 14.756 -2.038 -25.612 1.00 92.38 241 GLU A O 1
ATOM 1923 N N . LEU A 1 242 ? 14.684 -1.793 -23.386 1.00 88.75 242 LEU A N 1
ATOM 1924 C CA . LEU A 1 242 ? 15.860 -2.631 -23.117 1.00 88.75 242 LEU A CA 1
ATOM 1925 C C . LEU A 1 242 ? 15.728 -4.063 -23.658 1.00 88.75 242 LEU A C 1
ATOM 1927 O O . LEU A 1 242 ? 16.716 -4.645 -24.095 1.00 88.75 242 LEU A O 1
ATOM 1931 N N . SER A 1 243 ? 14.533 -4.657 -23.598 1.00 83.50 243 SER A N 1
ATOM 1932 C CA . SER A 1 243 ? 14.291 -5.996 -24.150 1.00 83.50 243 SER A CA 1
ATOM 1933 C C . SER A 1 243 ? 14.274 -6.010 -25.679 1.00 83.50 243 SER A C 1
ATOM 1935 O O . SER A 1 243 ? 14.705 -6.996 -26.271 1.00 83.50 243 SER A O 1
ATOM 1937 N N . ALA A 1 244 ? 13.798 -4.933 -26.310 1.00 80.44 244 ALA A N 1
ATOM 1938 C CA . ALA A 1 244 ? 13.798 -4.795 -27.763 1.00 80.44 244 ALA A CA 1
ATOM 1939 C C . ALA A 1 244 ? 15.219 -4.626 -28.320 1.00 80.44 244 ALA A C 1
ATOM 1941 O O . ALA A 1 244 ? 15.552 -5.268 -29.306 1.00 80.44 244 ALA A O 1
ATOM 1942 N N . ASP A 1 245 ? 16.071 -3.847 -27.648 1.00 71.69 245 ASP A N 1
ATOM 1943 C CA . ASP A 1 245 ? 17.474 -3.639 -28.048 1.00 71.69 245 ASP A CA 1
ATOM 1944 C C . ASP A 1 245 ? 18.356 -4.892 -27.860 1.00 71.69 245 ASP A C 1
ATOM 1946 O O . ASP A 1 245 ? 19.461 -4.970 -28.397 1.00 71.69 245 ASP A O 1
ATOM 1950 N N . ALA A 1 246 ? 17.895 -5.864 -27.066 1.00 66.88 246 ALA A N 1
ATOM 1951 C CA . ALA A 1 246 ? 18.597 -7.119 -26.797 1.00 66.88 246 ALA A CA 1
ATOM 1952 C C . ALA A 1 246 ? 18.247 -8.257 -27.779 1.00 66.88 246 ALA A C 1
ATOM 1954 O O . ALA A 1 246 ? 18.836 -9.335 -27.663 1.00 66.88 246 ALA A O 1
ATOM 1955 N N . THR A 1 247 ? 17.291 -8.038 -28.693 1.00 52.84 247 THR A N 1
ATOM 1956 C CA . THR A 1 247 ? 16.843 -9.004 -29.715 1.00 52.84 247 THR A CA 1
ATOM 1957 C C . THR A 1 247 ? 17.403 -8.631 -31.081 1.00 52.84 247 THR A C 1
ATOM 1959 O O . THR A 1 247 ? 17.871 -9.551 -31.787 1.00 52.84 247 THR A O 1
#

Radius of gyration: 18.05 Å; chains: 1; bounding box: 44×43×57 Å

Secondary structure (DSSP, 8-state):
--SHHHHHHHTT--HHHHHHHHHHHHHEEEEEETTEEEEEEEEE--SS-SSGGGTTS-HHHHHHHHHHHHHHHHHHHHTS-EEEEEEETTEEEEEEEESS--HHHHHHHHHTTT--BTTT----GGGGGS-HHHHHHHHHHHHHHH----GGGSPGGG---EEEEEEEGGGHHHHHHHHHHHHHTTSS-GGGTT----EEPTTSS-EEEEEEEEHHHHTTT--SSHHHHHHHHHHHHHHHHHHHHT-